Protein AF-A0A2S4PL69-F1 (afdb_monomer)

pLDDT: mean 72.81, std 16.82, range [30.56, 94.62]

Nearest PDB structures (foldseek):
  5hoh-assembly4_D  TM=6.228E-01  e=5.613E-04  Aspergillus oryzae
  4hoh-assembly1_A  TM=6.453E-01  e=9.173E-04  Aspergillus oryzae
  3hoh-assembly4_D  TM=6.207E-01  e=8.627E-04  Aspergillus oryzae
  1rhl-assembly1_A  TM=6.273E-01  e=1.247E-03  Aspergillus oryzae
  1i3f-assembly1_A  TM=5.986E-01  e=1.802E-03  Aspergillus oryzae

Solvent-accessible surface area (backbone atoms only — not comparable to full-atom values): 11045 Å² total; per-residue (Å²): 134,83,80,74,67,83,77,69,55,99,66,32,81,49,86,43,18,38,31,49,69,87,45,74,39,47,33,71,49,52,48,57,42,50,51,49,53,53,55,49,27,69,78,39,57,76,62,60,58,66,45,61,74,77,71,59,51,88,43,86,50,36,59,63,53,51,34,67,73,69,50,91,59,81,55,44,76,44,47,35,27,93,90,46,46,60,67,70,77,89,48,59,80,87,69,48,54,38,70,46,100,87,69,45,81,38,76,59,77,50,69,44,34,31,37,33,27,44,84,86,66,36,38,73,48,41,33,30,43,76,38,69,92,52,97,53,90,72,57,48,72,45,74,32,46,69,22,84,42,71,60,44,67,78,55,58,71,68,83,62,86,82,85,67,77,77,79,77,75,80,80,78,76,79,84,84,81,136

Radius of gyration: 20.52 Å; Cα contacts (8 Å, |Δi|>4): 249; chains: 1; bounding box: 79×40×49 Å

Foldseek 3Di:
DDPDDQPPPPAANADFAWAAQPATAGPVLLRVQLVVQVVLCVVPVVLLCCDCVNLPPLAPQVVVQVCVVQPPASKDKWQQDSVRHTQCS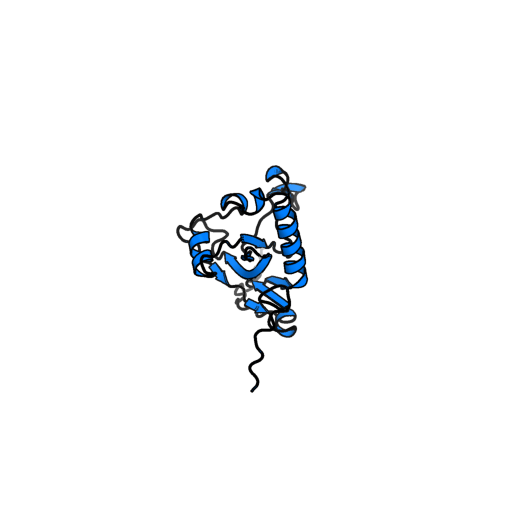NDDQVVQWDQDPVRDTHHDDSAFKIWIAHPVSHTYFIKGFPQRVHNDNHTDIDTTHHDHDVCCVVPPPNPDDPPDDPPDDPPPPDDDDD

Secondary structure (DSSP, 8-state):
---------TTBS-SSEEEETTEEEEHHHHHHHHHHHHHHHHH-GGGGG--TTTTT-S-TTHHHHHHHHH-SS--EEEEB-TTSPBP-TTS-GGG-EEE-TTS-EEEPP--SEEEEE-TT--EEEEEEETTTTS--SS--EEEPEEE-SHHHHHS----S-----PPPPP--------

Organism: NCBI:txid225359

Sequence (178 aa):
PVNAAPSHDAFGVTNYGFQCFSRVYPKFVLFAATKRYCDITKIQPSLRSLIFKDAEYRNKNYFRVAQKLFKPVRNSIIPILEDGTFYPFEFEPELRMVQNSAGEMIKKDLGPDRLVIDMKCNIIGAFSDLDYENKIAVGRVKNCTVLKSIEDYISPFVSGTPERSPPRSPQRSREQSP

Mean predicted aligned error: 12.28 Å

Structure (mmCIF, N/CA/C/O backbone):
data_AF-A0A2S4PL69-F1
#
_entry.id   AF-A0A2S4PL69-F1
#
loop_
_atom_site.group_PDB
_atom_site.id
_atom_site.type_symbol
_atom_site.label_atom_id
_atom_site.label_alt_id
_atom_site.label_comp_id
_atom_site.label_asym_id
_atom_site.label_entity_id
_atom_site.label_seq_id
_atom_site.pdbx_PDB_ins_code
_atom_site.Cartn_x
_atom_site.Cartn_y
_atom_site.Cartn_z
_atom_site.occupancy
_atom_site.B_iso_or_equiv
_atom_site.auth_seq_id
_atom_site.auth_comp_id
_atom_site.auth_asym_id
_atom_site.auth_atom_id
_atom_site.pdbx_PDB_model_num
ATOM 1 N N . PRO A 1 1 ? -0.828 -20.273 -30.344 1.00 41.47 1 PRO A N 1
ATOM 2 C CA . PRO A 1 1 ? -0.987 -19.348 -29.196 1.00 41.47 1 PRO A CA 1
ATOM 3 C C . PRO A 1 1 ? 0.385 -18.985 -28.617 1.00 41.47 1 PRO A C 1
ATOM 5 O O . PRO A 1 1 ? 1.032 -19.814 -27.986 1.00 41.47 1 PRO A O 1
ATOM 8 N N . VAL A 1 2 ? 0.869 -17.783 -28.926 1.00 34.44 2 VAL A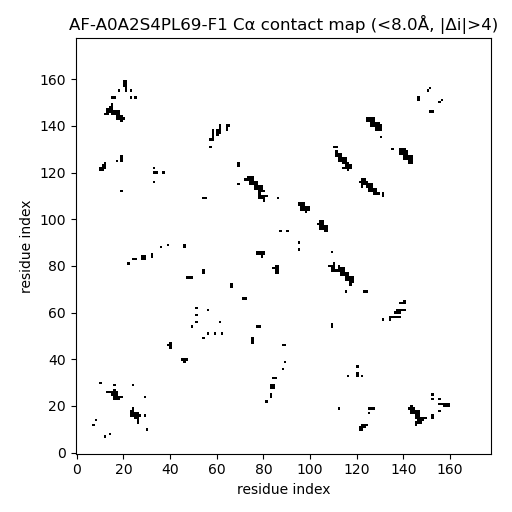 N 1
ATOM 9 C CA . VAL A 1 2 ? 2.133 -17.278 -28.384 1.00 34.44 2 VAL A CA 1
ATOM 10 C C . VAL A 1 2 ? 1.866 -16.884 -26.936 1.00 34.44 2 VAL A C 1
ATOM 12 O O . VAL A 1 2 ? 1.130 -15.935 -26.679 1.00 34.44 2 VAL A O 1
ATOM 15 N N . ASN A 1 3 ? 2.417 -17.651 -25.995 1.00 40.44 3 ASN A N 1
ATOM 16 C CA . ASN A 1 3 ? 2.473 -17.256 -24.594 1.00 40.44 3 ASN A CA 1
ATOM 17 C C . ASN A 1 3 ? 3.345 -16.004 -24.521 1.00 40.44 3 ASN A C 1
ATOM 19 O O . ASN A 1 3 ? 4.572 -16.102 -24.535 1.00 40.44 3 ASN A O 1
ATOM 23 N N . ALA A 1 4 ? 2.713 -14.831 -24.508 1.00 38.88 4 ALA A N 1
ATOM 24 C CA . ALA A 1 4 ? 3.401 -13.594 -24.198 1.00 38.88 4 ALA A CA 1
ATOM 25 C C . ALA A 1 4 ? 4.044 -13.778 -22.820 1.00 38.88 4 ALA A C 1
ATOM 27 O O . ALA A 1 4 ? 3.349 -13.974 -21.820 1.00 38.88 4 ALA A O 1
ATOM 28 N N . ALA A 1 5 ? 5.379 -13.796 -22.788 1.00 42.97 5 ALA A N 1
ATOM 29 C CA . ALA A 1 5 ? 6.126 -13.724 -21.545 1.00 42.97 5 ALA A CA 1
ATOM 30 C C . ALA A 1 5 ? 5.576 -12.544 -20.726 1.00 42.97 5 ALA A C 1
ATOM 32 O O . ALA A 1 5 ? 5.216 -11.529 -21.334 1.00 42.97 5 ALA A O 1
ATOM 33 N N . PRO A 1 6 ? 5.470 -12.655 -19.388 1.00 47.59 6 PRO A N 1
ATOM 34 C CA . PRO A 1 6 ? 4.974 -11.556 -18.577 1.00 47.59 6 PRO A CA 1
ATOM 35 C C . PRO A 1 6 ? 5.795 -10.317 -18.917 1.00 47.59 6 PRO A C 1
ATOM 37 O O . PRO A 1 6 ? 7.014 -10.314 -18.734 1.00 47.59 6 PRO A O 1
ATOM 40 N N . SER A 1 7 ? 5.140 -9.307 -19.498 1.00 41.75 7 SER A N 1
ATOM 41 C CA . SER A 1 7 ? 5.787 -8.049 -19.836 1.00 41.75 7 SER A CA 1
ATOM 42 C C . SER A 1 7 ? 6.171 -7.400 -18.516 1.00 41.75 7 SER A C 1
ATOM 44 O O . SER A 1 7 ? 5.366 -6.727 -17.876 1.00 41.75 7 SER A O 1
ATOM 46 N N . HIS A 1 8 ? 7.391 -7.659 -18.069 1.00 44.66 8 HIS A N 1
ATOM 47 C CA . HIS A 1 8 ? 8.035 -6.866 -17.046 1.00 44.66 8 HIS A CA 1
ATOM 48 C C . HIS A 1 8 ? 8.378 -5.528 -17.691 1.00 44.66 8 HIS A C 1
ATOM 50 O O . HIS A 1 8 ? 9.526 -5.266 -18.045 1.00 44.66 8 HIS A O 1
ATOM 56 N N . ASP A 1 9 ? 7.361 -4.691 -17.901 1.00 45.81 9 ASP A N 1
ATOM 57 C CA . ASP A 1 9 ? 7.637 -3.272 -17.974 1.00 45.81 9 ASP A CA 1
ATOM 58 C C . ASP A 1 9 ? 8.276 -2.857 -16.636 1.00 45.81 9 ASP A C 1
ATOM 60 O O . ASP A 1 9 ? 8.132 -3.529 -15.610 1.00 45.81 9 ASP A O 1
ATOM 64 N N . ALA A 1 10 ? 9.128 -1.839 -16.681 1.00 48.38 10 ALA A N 1
ATOM 65 C CA . ALA A 1 10 ? 10.256 -1.685 -15.763 1.00 48.38 10 ALA A CA 1
ATOM 66 C C . ALA A 1 10 ? 9.912 -1.433 -14.274 1.00 48.38 10 ALA A C 1
ATOM 68 O O . ALA A 1 10 ? 10.808 -1.078 -13.511 1.00 48.38 10 ALA A O 1
ATOM 69 N N . PHE A 1 11 ? 8.655 -1.589 -13.835 1.00 58.44 11 PHE A N 1
ATOM 70 C CA . PHE A 1 11 ? 8.184 -1.070 -12.550 1.00 58.44 11 PHE A CA 1
ATOM 71 C C . PHE A 1 11 ? 7.259 -1.979 -11.718 1.00 58.44 11 PHE A C 1
ATOM 73 O O . PHE A 1 11 ? 6.816 -1.551 -10.650 1.00 58.44 11 PHE A O 1
ATOM 80 N N . GLY A 1 12 ? 7.009 -3.236 -12.107 1.00 65.06 12 GLY A N 1
ATOM 81 C CA . GLY A 1 12 ? 6.407 -4.217 -11.189 1.00 65.06 12 GLY A CA 1
ATOM 82 C C . GLY A 1 12 ? 5.503 -5.263 -11.835 1.00 65.06 12 GLY A C 1
ATOM 83 O O . GLY A 1 12 ? 5.538 -5.501 -13.035 1.00 65.06 12 GLY A O 1
ATOM 84 N N . VAL A 1 13 ? 4.684 -5.917 -11.009 1.00 75.88 13 VAL A N 1
ATOM 85 C CA . VAL A 1 13 ? 3.789 -7.019 -11.421 1.00 75.88 13 VAL A CA 1
ATOM 86 C C . VAL A 1 13 ? 2.470 -6.566 -12.069 1.00 75.88 13 VAL A C 1
ATOM 88 O O . VAL A 1 13 ? 1.614 -7.403 -12.349 1.00 75.88 13 VAL A O 1
ATOM 91 N N . THR A 1 14 ? 2.265 -5.259 -12.270 1.00 76.38 14 THR A N 1
ATOM 92 C CA . THR A 1 14 ? 1.000 -4.699 -12.769 1.00 76.38 14 THR A CA 1
ATOM 93 C C . THR A 1 14 ? 1.199 -3.592 -13.807 1.00 76.38 14 THR A C 1
ATOM 95 O O . THR A 1 14 ? 2.075 -2.735 -13.665 1.00 76.38 14 THR A O 1
ATOM 98 N N . ASN A 1 15 ? 0.334 -3.585 -14.826 1.00 79.88 15 ASN A N 1
ATOM 99 C CA . ASN A 1 15 ? 0.279 -2.554 -15.868 1.00 79.88 15 ASN A CA 1
ATOM 100 C C . ASN A 1 15 ? -0.761 -1.462 -15.572 1.00 79.88 15 ASN A C 1
ATOM 102 O O . ASN A 1 15 ? -0.590 -0.335 -16.030 1.00 79.88 15 ASN A O 1
ATOM 106 N N . TYR A 1 16 ? -1.776 -1.754 -14.750 1.00 84.94 16 TYR A N 1
ATOM 107 C CA . TYR A 1 16 ? -2.890 -0.830 -14.486 1.00 84.94 16 TYR A CA 1
ATOM 108 C C . TYR A 1 16 ? -3.089 -0.505 -13.004 1.00 84.94 16 TYR A C 1
ATOM 110 O O . TYR A 1 16 ? -3.599 0.563 -12.674 1.00 84.94 16 TYR A O 1
ATOM 118 N N . GLY A 1 17 ? -2.612 -1.358 -12.097 1.00 90.50 17 GLY A N 1
ATOM 119 C CA . GLY A 1 17 ? -2.728 -1.152 -10.655 1.00 90.50 17 GLY A CA 1
ATOM 120 C C . GLY A 1 17 ? -3.172 -2.391 -9.884 1.00 90.50 17 GLY A C 1
ATOM 121 O O . GLY A 1 17 ? -3.054 -3.525 -10.362 1.00 90.50 17 GLY A O 1
ATOM 122 N N . PHE A 1 18 ? -3.696 -2.165 -8.683 1.00 92.12 18 PHE A N 1
ATOM 123 C CA . PHE A 1 18 ? -4.322 -3.199 -7.864 1.00 92.12 18 PHE A CA 1
ATOM 124 C C . PHE A 1 18 ? -5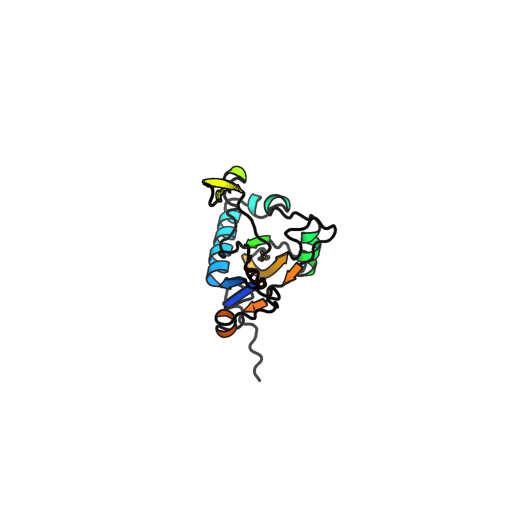.729 -2.793 -7.461 1.00 92.12 18 PHE A C 1
ATOM 126 O O . PHE A 1 18 ? -6.019 -1.614 -7.277 1.00 92.12 18 PHE A O 1
ATOM 133 N N . GLN A 1 19 ? -6.570 -3.793 -7.247 1.00 92.50 19 GLN A N 1
ATOM 134 C CA . GLN A 1 19 ? -7.860 -3.633 -6.609 1.00 92.50 19 GLN A CA 1
ATOM 135 C C . GLN A 1 19 ? -7.885 -4.381 -5.277 1.00 92.50 19 GLN A C 1
ATOM 137 O O . GLN A 1 19 ? -7.779 -5.609 -5.225 1.00 92.50 19 GLN A O 1
ATOM 142 N N . CYS A 1 20 ? -8.050 -3.629 -4.197 1.00 91.88 20 CYS A N 1
ATOM 143 C CA . CYS A 1 20 ? -8.199 -4.130 -2.840 1.00 91.88 20 CYS A CA 1
ATOM 144 C C . CYS A 1 20 ? -9.662 -3.934 -2.422 1.00 91.88 20 CYS A C 1
ATOM 146 O O . CYS A 1 20 ? -10.090 -2.824 -2.114 1.00 91.88 20 CYS A O 1
ATOM 148 N N . PHE A 1 21 ? -10.458 -5.007 -2.451 1.00 88.56 21 PHE A N 1
ATOM 149 C CA . PHE A 1 21 ? -11.918 -4.926 -2.292 1.00 88.56 21 PHE A CA 1
ATOM 150 C C . PHE A 1 21 ? -12.569 -3.956 -3.295 1.00 88.56 21 PHE A C 1
ATOM 152 O O . PHE A 1 21 ? -12.528 -4.210 -4.494 1.00 88.56 21 PHE A O 1
ATOM 159 N N . SER A 1 22 ? -13.183 -2.869 -2.822 1.00 87.62 22 SER A N 1
ATOM 160 C CA . SER A 1 22 ? -13.789 -1.819 -3.644 1.00 87.62 22 SER A CA 1
ATOM 161 C C . SER A 1 22 ? -12.813 -0.703 -4.027 1.00 87.62 22 SER A C 1
ATOM 163 O O . SER A 1 22 ? -13.168 0.149 -4.835 1.00 87.62 22 SER A O 1
ATOM 165 N N . ARG A 1 23 ? -11.598 -0.681 -3.463 1.00 90.38 23 ARG A N 1
ATOM 166 C CA . ARG A 1 23 ? -10.610 0.378 -3.698 1.00 90.38 23 ARG A CA 1
ATOM 167 C C . ARG A 1 23 ? -9.696 0.014 -4.856 1.00 90.38 23 ARG A C 1
ATOM 169 O O . ARG A 1 23 ? -9.163 -1.095 -4.916 1.00 90.38 23 ARG A O 1
ATOM 176 N N . VAL A 1 24 ? -9.511 0.967 -5.762 1.00 91.25 24 VAL A N 1
ATOM 177 C CA . VAL A 1 24 ? -8.647 0.845 -6.937 1.00 91.25 24 VAL A CA 1
ATOM 178 C C . VAL A 1 24 ? -7.442 1.753 -6.761 1.00 91.25 24 VAL A C 1
ATOM 180 O O . VAL A 1 24 ? -7.581 2.954 -6.552 1.00 91.25 24 VAL A O 1
ATOM 183 N N . TYR A 1 25 ? -6.257 1.169 -6.890 1.00 91.12 25 TYR A N 1
ATOM 184 C CA . TYR A 1 25 ? -4.983 1.860 -6.785 1.00 91.12 25 TYR A CA 1
ATOM 185 C C . TYR A 1 25 ? -4.285 1.869 -8.143 1.00 91.12 25 TYR A C 1
ATOM 187 O O . TYR A 1 25 ? -3.719 0.841 -8.531 1.00 91.12 25 TYR A O 1
ATOM 195 N N . PRO A 1 26 ? -4.304 2.997 -8.876 1.00 88.94 26 PRO A N 1
ATOM 196 C CA . PRO A 1 26 ? -3.711 3.075 -10.203 1.00 88.94 26 PRO A CA 1
ATOM 197 C C . PRO A 1 26 ? -2.194 2.874 -10.168 1.00 88.94 26 PRO A C 1
ATOM 199 O O . PRO A 1 26 ? -1.508 3.353 -9.260 1.00 88.94 26 PRO A O 1
ATOM 202 N N . LYS A 1 27 ? -1.637 2.253 -11.213 1.00 87.88 27 LYS A N 1
ATOM 203 C CA . LYS A 1 27 ? -0.186 2.024 -11.334 1.00 87.88 27 LYS A CA 1
ATOM 204 C C . LYS A 1 27 ? 0.644 3.292 -11.132 1.00 87.88 27 LYS A C 1
ATOM 206 O O . LYS A 1 27 ? 1.638 3.252 -10.413 1.00 87.88 27 LYS A O 1
ATOM 211 N N . PHE A 1 28 ? 0.262 4.404 -11.763 1.00 85.19 28 PHE A N 1
ATOM 212 C CA . PHE A 1 28 ? 1.048 5.641 -11.706 1.00 85.19 28 PHE A CA 1
ATOM 213 C C . PHE A 1 28 ? 1.138 6.204 -10.280 1.00 85.19 28 PHE A C 1
ATOM 215 O O . PHE A 1 28 ? 2.198 6.684 -9.882 1.00 85.19 28 PHE A O 1
ATOM 222 N N . VAL A 1 29 ? 0.060 6.075 -9.497 1.00 85.88 29 VAL A N 1
ATOM 223 C CA . VAL A 1 29 ? 0.021 6.481 -8.088 1.00 85.88 29 VAL A CA 1
ATOM 224 C C . VAL A 1 29 ? 0.973 5.609 -7.279 1.00 85.88 29 VAL A C 1
ATOM 226 O O . VAL A 1 29 ? 1.881 6.119 -6.626 1.00 85.88 29 VAL A O 1
ATOM 229 N N . LEU A 1 30 ? 0.830 4.288 -7.399 1.00 88.00 30 LEU A N 1
ATOM 230 C CA . LEU A 1 30 ? 1.673 3.325 -6.692 1.00 88.00 30 LEU A CA 1
ATOM 231 C C . LEU A 1 30 ? 3.155 3.491 -7.034 1.00 88.00 30 LEU A C 1
ATOM 233 O O . LEU A 1 30 ? 4.011 3.374 -6.156 1.00 88.00 30 LEU A O 1
ATOM 237 N N . PHE A 1 31 ? 3.464 3.791 -8.294 1.00 86.38 31 PHE A N 1
ATOM 238 C CA . PHE A 1 31 ? 4.827 4.007 -8.753 1.00 86.38 31 PHE A CA 1
ATOM 239 C C . PHE A 1 31 ? 5.437 5.289 -8.183 1.00 86.38 31 PHE A C 1
ATOM 241 O O . PHE A 1 31 ? 6.520 5.239 -7.597 1.00 86.38 31 PHE A O 1
ATOM 248 N N . ALA A 1 32 ? 4.742 6.425 -8.304 1.00 84.50 32 ALA A N 1
ATOM 249 C CA . ALA A 1 32 ? 5.205 7.697 -7.749 1.00 84.50 32 ALA A CA 1
ATOM 250 C C . ALA A 1 32 ? 5.469 7.574 -6.243 1.00 84.50 32 ALA A C 1
ATOM 252 O O . ALA A 1 32 ? 6.490 8.030 -5.721 1.00 84.50 32 ALA A O 1
ATOM 253 N N . ALA A 1 33 ? 4.569 6.877 -5.561 1.00 82.19 33 ALA A N 1
ATOM 254 C CA . ALA A 1 33 ? 4.625 6.677 -4.136 1.00 82.19 33 ALA A CA 1
ATOM 255 C C . ALA A 1 33 ? 5.778 5.706 -3.753 1.00 82.19 33 ALA A C 1
ATOM 257 O O . ALA A 1 33 ? 6.559 6.000 -2.845 1.00 82.19 33 ALA A O 1
ATOM 258 N N . THR A 1 34 ? 5.983 4.613 -4.500 1.00 86.56 34 THR A N 1
ATOM 259 C CA . THR A 1 34 ? 7.100 3.668 -4.278 1.00 86.56 34 THR A CA 1
ATOM 260 C C . THR A 1 34 ? 8.449 4.339 -4.508 1.00 86.56 34 THR A C 1
ATOM 262 O O . THR A 1 34 ? 9.372 4.181 -3.708 1.00 86.56 34 THR A O 1
ATOM 265 N N . LYS A 1 35 ? 8.561 5.148 -5.568 1.00 86.75 35 LYS A N 1
ATOM 266 C CA . LYS A 1 35 ? 9.766 5.925 -5.859 1.00 86.75 35 LYS A CA 1
ATOM 267 C C . LYS A 1 35 ? 10.105 6.867 -4.704 1.00 86.75 35 LYS A C 1
ATOM 269 O O . LYS A 1 35 ? 11.250 6.876 -4.262 1.00 86.75 35 LYS A O 1
ATOM 274 N N . ARG A 1 36 ? 9.118 7.604 -4.177 1.00 84.38 36 ARG A N 1
ATOM 275 C CA . ARG A 1 36 ? 9.300 8.495 -3.018 1.00 84.38 36 ARG A CA 1
ATOM 276 C C . ARG A 1 36 ? 9.836 7.736 -1.803 1.00 84.38 36 ARG A C 1
ATOM 278 O O . ARG A 1 36 ? 10.849 8.148 -1.248 1.00 84.38 36 ARG A O 1
ATOM 285 N N . TYR A 1 37 ? 9.216 6.611 -1.435 1.00 83.12 37 TYR A N 1
ATOM 286 C CA . TYR A 1 37 ? 9.692 5.768 -0.330 1.00 83.12 37 TYR A CA 1
ATOM 287 C C . TYR A 1 37 ? 11.146 5.319 -0.539 1.00 83.12 37 TYR A C 1
ATOM 289 O O . TYR A 1 37 ? 11.985 5.402 0.360 1.00 83.12 37 TYR A O 1
ATOM 297 N N . CYS A 1 38 ? 11.475 4.882 -1.750 1.00 85.38 38 CYS A N 1
ATOM 298 C CA . CYS A 1 38 ? 12.814 4.421 -2.083 1.00 85.38 38 CYS A CA 1
ATOM 299 C C . CYS A 1 38 ? 13.868 5.526 -2.100 1.00 85.38 38 CYS A C 1
ATOM 301 O O . CYS A 1 38 ? 15.012 5.282 -1.727 1.00 85.38 38 CYS A O 1
ATOM 303 N N . ASP A 1 39 ? 13.507 6.741 -2.497 1.00 87.88 39 ASP A N 1
ATOM 304 C CA . ASP A 1 39 ? 14.422 7.878 -2.449 1.00 87.88 39 ASP A CA 1
ATOM 305 C C . ASP A 1 39 ? 14.646 8.351 -1.006 1.00 87.88 39 ASP A C 1
ATOM 307 O O . ASP A 1 39 ? 15.790 8.574 -0.612 1.00 87.88 39 ASP A O 1
ATOM 311 N N . ILE A 1 40 ? 13.598 8.378 -0.176 1.00 83.44 40 ILE A N 1
ATOM 312 C CA . ILE A 1 40 ? 13.712 8.678 1.261 1.00 83.44 40 ILE A CA 1
ATOM 313 C C . ILE A 1 40 ? 14.608 7.652 1.963 1.00 83.44 40 ILE A C 1
ATOM 315 O O . ILE A 1 40 ? 15.519 8.027 2.693 1.00 83.44 40 ILE A O 1
ATOM 319 N N . THR A 1 41 ? 14.405 6.357 1.719 1.00 80.88 41 THR A N 1
ATOM 320 C CA . THR A 1 41 ? 15.171 5.291 2.392 1.00 80.88 41 THR A CA 1
ATOM 321 C C . THR A 1 41 ? 16.624 5.179 1.930 1.00 80.88 41 THR A C 1
ATOM 323 O O . THR A 1 41 ? 17.441 4.602 2.646 1.00 80.88 41 THR A O 1
ATOM 326 N N . LYS A 1 42 ? 16.986 5.752 0.774 1.00 84.88 42 LYS A N 1
ATOM 327 C CA . LYS A 1 42 ? 18.397 5.947 0.393 1.00 84.88 42 LYS A CA 1
ATOM 328 C C . LYS A 1 42 ? 19.071 7.016 1.251 1.00 84.88 42 LYS A C 1
ATOM 330 O O . LYS A 1 42 ? 20.234 6.854 1.599 1.00 84.88 42 LYS A O 1
ATOM 335 N N . ILE A 1 43 ? 18.348 8.089 1.575 1.00 84.88 43 ILE A N 1
ATOM 336 C CA . ILE A 1 43 ? 18.854 9.214 2.377 1.00 84.88 43 ILE A CA 1
ATOM 337 C C . ILE A 1 43 ? 18.838 8.857 3.868 1.00 84.88 43 ILE A C 1
ATOM 339 O O . ILE A 1 43 ? 19.767 9.186 4.599 1.00 84.88 43 ILE A O 1
ATOM 343 N N . GLN A 1 44 ? 17.805 8.140 4.311 1.00 81.19 44 GLN A N 1
ATOM 344 C CA . GLN A 1 44 ? 17.597 7.717 5.694 1.00 81.19 44 GLN A CA 1
ATOM 345 C C . GLN A 1 44 ? 17.397 6.192 5.765 1.00 81.19 44 GLN A C 1
ATOM 347 O O . GLN A 1 44 ? 16.265 5.705 5.840 1.00 81.19 44 GLN A O 1
ATOM 352 N N . PRO A 1 45 ? 18.486 5.398 5.757 1.00 76.94 45 PRO A N 1
ATOM 353 C CA . PRO A 1 45 ? 18.404 3.935 5.757 1.00 76.94 45 PRO A CA 1
ATOM 354 C C . PRO A 1 45 ? 17.688 3.331 6.972 1.00 76.94 45 PRO A C 1
ATOM 356 O O . PRO A 1 45 ? 17.178 2.214 6.879 1.00 76.94 45 PRO A O 1
ATOM 359 N N . SER A 1 46 ? 17.608 4.060 8.090 1.00 72.75 46 SER A N 1
ATOM 360 C CA . SER A 1 46 ? 16.823 3.677 9.273 1.00 72.75 46 SER A CA 1
ATOM 361 C C . SER A 1 46 ? 15.344 3.440 8.939 1.00 72.75 46 SER A C 1
ATOM 363 O O . SER A 1 46 ? 14.742 2.513 9.475 1.00 72.75 46 SER A O 1
ATOM 365 N N . LEU A 1 47 ? 14.787 4.179 7.973 1.00 69.25 47 LEU A N 1
ATOM 366 C CA . LEU A 1 47 ? 13.403 4.036 7.506 1.00 69.25 47 LEU A CA 1
ATOM 367 C C . LEU A 1 47 ? 13.187 2.822 6.585 1.00 69.25 47 LEU A C 1
ATOM 369 O O . LEU A 1 47 ? 12.053 2.414 6.330 1.00 69.25 47 LEU A O 1
ATOM 373 N N . ARG A 1 48 ? 14.257 2.196 6.077 1.00 64.44 48 ARG A N 1
ATOM 374 C CA . ARG A 1 48 ? 14.152 0.985 5.238 1.00 64.44 48 ARG A CA 1
ATOM 375 C C . ARG A 1 48 ? 13.623 -0.211 6.026 1.00 64.44 48 ARG A C 1
ATOM 377 O O . ARG A 1 48 ? 13.049 -1.135 5.458 1.00 64.44 48 ARG A O 1
ATOM 384 N N . SER A 1 49 ? 13.814 -0.160 7.338 1.00 55.25 49 SER A N 1
ATOM 385 C CA . SER A 1 49 ? 13.435 -1.193 8.289 1.00 55.25 49 SER A CA 1
ATOM 386 C C . SER A 1 49 ? 12.239 -0.746 9.117 1.00 55.25 49 SER A C 1
ATOM 388 O O . SER A 1 49 ? 12.266 -1.011 10.312 1.00 55.25 49 SER A O 1
ATOM 390 N N . LEU A 1 50 ? 11.251 -0.044 8.526 1.00 54.12 50 LEU A N 1
ATOM 391 C CA . LEU A 1 50 ? 10.026 0.355 9.236 1.00 54.12 50 LEU A CA 1
ATOM 392 C C . LEU A 1 50 ? 9.559 -0.817 10.089 1.00 54.12 50 LEU A C 1
ATOM 394 O O . LEU A 1 50 ? 9.137 -1.865 9.585 1.00 54.12 50 LEU A O 1
ATOM 398 N N . ILE A 1 51 ? 9.758 -0.662 11.393 1.00 52.19 51 ILE A N 1
ATOM 399 C CA . ILE A 1 51 ? 9.537 -1.727 12.348 1.00 52.19 51 ILE A CA 1
ATOM 400 C C . ILE A 1 51 ? 8.022 -1.897 12.376 1.00 52.19 51 ILE A C 1
ATOM 402 O O . ILE A 1 51 ? 7.279 -0.944 12.170 1.00 52.19 51 ILE A O 1
ATOM 406 N N . PHE A 1 52 ? 7.513 -3.099 12.630 1.00 52.12 52 PHE A N 1
ATOM 407 C CA . PHE A 1 52 ? 6.064 -3.363 12.690 1.00 52.12 52 PHE A CA 1
ATOM 408 C C . PHE A 1 52 ? 5.263 -2.367 13.541 1.00 52.12 52 PHE A C 1
ATOM 410 O O . PHE A 1 52 ? 4.067 -2.193 13.318 1.00 52.12 52 PHE A O 1
ATOM 417 N N . LYS A 1 53 ? 5.936 -1.723 14.502 1.00 50.53 53 LYS A N 1
ATOM 418 C CA . LYS A 1 53 ? 5.406 -0.624 15.307 1.00 50.53 53 LYS A CA 1
ATOM 419 C C . LYS A 1 53 ? 5.128 0.650 14.498 1.00 50.53 53 LYS A C 1
ATOM 421 O O . LYS A 1 53 ? 4.105 1.273 14.744 1.00 50.53 53 LYS A O 1
ATOM 426 N N . ASP A 1 54 ? 5.974 0.992 13.533 1.00 53.88 54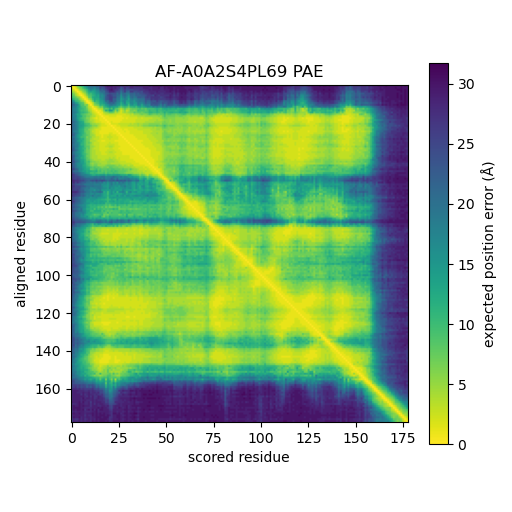 ASP A N 1
ATOM 427 C CA . ASP A 1 54 ? 5.920 2.243 12.762 1.00 53.88 54 ASP A CA 1
ATOM 428 C C . ASP A 1 54 ? 4.923 2.176 11.601 1.00 53.88 54 ASP A C 1
ATOM 430 O O . ASP A 1 54 ? 4.358 3.189 11.203 1.00 53.88 54 ASP A O 1
ATOM 434 N N . ALA A 1 55 ? 4.675 0.969 11.085 1.00 56.16 55 ALA A N 1
ATOM 435 C CA . ALA A 1 55 ? 3.555 0.675 10.187 1.00 56.16 55 ALA A CA 1
ATOM 436 C C . ALA A 1 55 ? 2.257 0.336 10.953 1.00 56.16 55 ALA A C 1
ATOM 438 O O . ALA A 1 55 ? 1.287 -0.127 10.352 1.00 56.16 55 ALA A O 1
ATOM 439 N N . GLU A 1 56 ? 2.280 0.518 12.280 1.00 60.19 56 GLU A N 1
ATOM 440 C CA . GLU A 1 56 ? 1.166 0.375 13.225 1.00 60.19 56 GLU A CA 1
ATOM 441 C C . GLU A 1 56 ? 0.339 -0.890 13.034 1.00 60.19 56 GLU A C 1
ATOM 443 O O . GLU A 1 56 ? -0.883 -0.903 13.205 1.00 60.19 56 GLU A O 1
ATOM 448 N N . TYR A 1 57 ? 1.012 -1.993 12.711 1.00 59.09 57 TYR A N 1
ATOM 449 C CA . TYR A 1 57 ? 0.347 -3.279 12.671 1.00 59.09 57 TYR A CA 1
ATOM 450 C C . TYR A 1 57 ? -0.146 -3.607 14.074 1.00 59.09 57 TYR A C 1
ATOM 452 O O . TYR A 1 57 ? 0.630 -3.941 14.973 1.00 59.09 57 TYR A O 1
ATOM 460 N N . ARG A 1 58 ? -1.468 -3.540 14.251 1.00 59.28 58 ARG A N 1
ATOM 461 C CA . ARG A 1 58 ? -2.140 -3.876 15.512 1.00 59.28 58 ARG A CA 1
ATOM 462 C C . ARG A 1 58 ? -1.864 -5.326 15.924 1.00 59.28 58 ARG A C 1
ATOM 464 O O . ARG A 1 58 ? -1.913 -5.640 17.112 1.00 59.28 58 ARG A O 1
ATOM 471 N N . ASN A 1 59 ? -1.510 -6.191 14.965 1.00 60.00 59 ASN A N 1
ATOM 472 C CA . ASN A 1 59 ? -1.156 -7.587 15.189 1.00 60.00 59 ASN A CA 1
ATOM 473 C C . ASN A 1 59 ? 0.294 -7.915 14.774 1.00 60.00 59 ASN A C 1
ATOM 475 O O . ASN A 1 59 ? 0.647 -7.892 13.595 1.00 60.00 59 ASN A O 1
ATOM 479 N N . LYS A 1 60 ? 1.116 -8.343 15.742 1.00 62.03 60 LYS A N 1
ATOM 480 C CA . LYS A 1 60 ? 2.516 -8.765 15.528 1.00 62.03 60 LYS A CA 1
ATOM 481 C C . LYS A 1 60 ? 2.664 -9.993 14.613 1.00 62.03 60 LYS A C 1
ATOM 483 O O . LYS A 1 60 ? 3.719 -10.185 14.016 1.00 62.03 60 LYS A O 1
ATOM 488 N N . ASN A 1 61 ? 1.626 -10.823 14.489 1.00 65.50 61 ASN A N 1
ATOM 489 C CA . ASN A 1 61 ? 1.634 -12.032 13.661 1.00 65.50 61 ASN A CA 1
ATOM 490 C C . ASN A 1 61 ? 1.327 -11.763 12.182 1.00 65.50 61 ASN A C 1
ATOM 492 O O . ASN A 1 61 ? 1.564 -12.645 11.357 1.00 65.50 61 ASN A O 1
ATOM 496 N N . TYR A 1 62 ? 0.864 -10.559 11.834 1.00 66.62 62 TYR A N 1
ATOM 497 C CA . TYR A 1 62 ? 0.545 -10.165 10.460 1.00 66.62 62 TYR A CA 1
ATOM 498 C C . TYR A 1 62 ? 1.707 -10.410 9.500 1.00 66.62 62 TYR A C 1
ATOM 500 O O . TYR A 1 62 ? 1.541 -11.000 8.436 1.00 66.62 62 TYR A O 1
ATOM 508 N N . PHE A 1 63 ? 2.915 -10.045 9.928 1.00 66.12 63 PHE A N 1
ATOM 509 C CA . PHE A 1 63 ? 4.114 -10.220 9.125 1.00 66.12 63 PHE A CA 1
ATOM 510 C C . PHE A 1 63 ? 4.364 -11.671 8.745 1.00 66.12 63 PHE A C 1
ATOM 512 O O . PHE A 1 63 ? 4.718 -11.946 7.607 1.00 66.12 63 PHE A O 1
ATOM 519 N N . ARG A 1 64 ? 4.131 -12.618 9.660 1.00 69.44 64 ARG A N 1
ATOM 520 C CA . ARG A 1 64 ? 4.310 -14.042 9.356 1.00 69.44 64 ARG A CA 1
ATOM 521 C C . ARG A 1 64 ? 3.329 -14.507 8.285 1.00 69.44 64 ARG A C 1
ATOM 523 O O . ARG A 1 64 ? 3.692 -15.339 7.462 1.00 69.44 64 ARG A O 1
ATOM 530 N N . VAL A 1 65 ? 2.104 -13.983 8.286 1.00 71.50 65 VAL A N 1
ATOM 531 C CA . VAL A 1 65 ? 1.098 -14.328 7.274 1.00 71.50 65 VAL A CA 1
ATOM 532 C C . VAL A 1 65 ? 1.421 -13.648 5.940 1.00 71.50 65 VAL A C 1
ATOM 534 O O . VAL A 1 65 ? 1.443 -14.317 4.911 1.00 71.50 65 VAL A O 1
ATOM 537 N N . ALA A 1 66 ? 1.799 -12.368 5.953 1.00 68.06 66 ALA A N 1
ATOM 538 C CA . ALA A 1 66 ? 2.250 -11.642 4.765 1.00 68.06 66 ALA A CA 1
ATOM 539 C C . ALA A 1 66 ? 3.517 -12.261 4.138 1.00 68.06 66 ALA A C 1
ATOM 541 O O . ALA A 1 66 ? 3.593 -12.442 2.927 1.00 68.06 66 ALA A O 1
ATOM 542 N N . GLN A 1 67 ? 4.496 -12.673 4.947 1.00 68.88 67 GLN A N 1
ATOM 543 C CA . GLN A 1 67 ? 5.704 -13.359 4.473 1.00 68.88 67 GLN A CA 1
ATOM 544 C C . GLN A 1 67 ? 5.402 -14.713 3.829 1.00 68.88 67 GLN A C 1
ATOM 546 O O . GLN A 1 67 ? 6.078 -15.095 2.874 1.00 68.88 67 GLN A O 1
ATOM 551 N N . LYS A 1 68 ? 4.393 -15.442 4.328 1.00 73.94 68 LYS A N 1
ATOM 552 C CA . LYS A 1 68 ? 3.927 -16.678 3.682 1.00 73.94 68 LYS A CA 1
ATOM 553 C C . LYS A 1 68 ? 3.344 -16.399 2.296 1.00 73.94 68 LYS A C 1
ATOM 555 O O . LYS A 1 68 ? 3.557 -17.209 1.400 1.00 73.94 68 LYS A O 1
ATOM 560 N N . LEU A 1 69 ? 2.661 -15.266 2.111 1.00 72.94 69 LEU A N 1
ATOM 561 C CA . LEU A 1 69 ? 2.103 -14.867 0.815 1.00 72.94 69 LEU A CA 1
ATOM 562 C C . LEU A 1 69 ? 3.181 -14.439 -0.190 1.00 72.94 69 LEU A C 1
ATOM 564 O O . LEU A 1 69 ? 3.106 -14.819 -1.354 1.00 72.94 69 LEU A O 1
ATOM 568 N N . PHE A 1 70 ? 4.194 -13.685 0.249 1.00 68.38 70 PHE A N 1
ATOM 569 C CA . PHE A 1 70 ? 5.145 -13.019 -0.657 1.00 68.38 70 PHE A CA 1
ATOM 570 C C . PHE A 1 70 ? 6.559 -13.626 -0.692 1.00 68.38 70 PHE A C 1
ATOM 572 O O . PHE A 1 70 ? 7.473 -13.013 -1.243 1.00 68.38 70 PHE A O 1
ATOM 579 N N . LYS A 1 71 ? 6.726 -14.855 -0.173 1.00 65.88 71 LYS A N 1
ATOM 580 C CA . LYS A 1 71 ? 8.010 -15.537 0.102 1.00 65.88 71 LYS A CA 1
ATOM 581 C C . LYS A 1 71 ? 8.918 -14.725 1.053 1.00 65.88 71 LYS A C 1
ATOM 583 O O . LYS A 1 71 ? 8.898 -13.496 1.061 1.00 65.88 71 LYS A O 1
ATOM 588 N N . PRO A 1 72 ? 9.750 -15.385 1.879 1.00 55.69 72 PRO A N 1
ATOM 589 C CA . PRO A 1 72 ? 10.648 -14.703 2.806 1.00 55.69 72 PRO A CA 1
ATOM 590 C C . PRO A 1 72 ? 11.840 -14.101 2.051 1.00 55.69 72 PRO A C 1
ATOM 592 O O . PRO A 1 72 ? 12.943 -14.639 2.043 1.00 55.69 72 PRO A O 1
ATOM 595 N N . VAL A 1 73 ? 11.612 -12.970 1.399 1.00 55.09 73 VAL A N 1
ATOM 596 C CA . VAL A 1 73 ? 12.664 -12.065 0.938 1.00 55.09 73 VAL A CA 1
ATOM 597 C C . VAL A 1 73 ? 12.534 -10.792 1.776 1.00 55.09 73 VAL A C 1
ATOM 599 O O . VAL A 1 73 ? 11.468 -10.527 2.333 1.00 55.09 73 VAL A O 1
ATOM 602 N N . ARG A 1 74 ? 13.631 -10.051 1.967 1.00 68.25 74 ARG A N 1
ATOM 603 C CA . ARG A 1 74 ? 13.677 -8.775 2.705 1.00 68.25 74 ARG A CA 1
ATOM 604 C C . ARG A 1 74 ? 12.810 -7.714 2.003 1.00 68.25 74 ARG A C 1
ATOM 606 O O . ARG A 1 74 ? 13.330 -6.820 1.344 1.00 68.25 74 ARG A O 1
ATOM 613 N N . ASN A 1 75 ? 11.499 -7.868 2.106 1.00 74.06 75 ASN A N 1
ATOM 614 C CA . ASN A 1 75 ? 10.503 -7.031 1.464 1.00 74.06 75 ASN A CA 1
ATOM 615 C C . ASN A 1 75 ? 10.067 -5.940 2.438 1.00 74.06 75 ASN A C 1
ATOM 617 O O . ASN A 1 75 ? 9.896 -6.204 3.632 1.00 74.06 75 ASN A O 1
ATOM 621 N N . SER A 1 76 ? 9.851 -4.738 1.915 1.00 80.25 76 SER A N 1
ATOM 622 C CA . SER A 1 76 ? 9.219 -3.657 2.665 1.00 80.25 76 SER A CA 1
ATOM 623 C C . SER A 1 76 ? 7.711 -3.719 2.447 1.00 80.25 76 SER A C 1
ATOM 625 O O . SER A 1 76 ? 7.245 -3.974 1.334 1.00 80.25 76 SER A O 1
ATOM 627 N N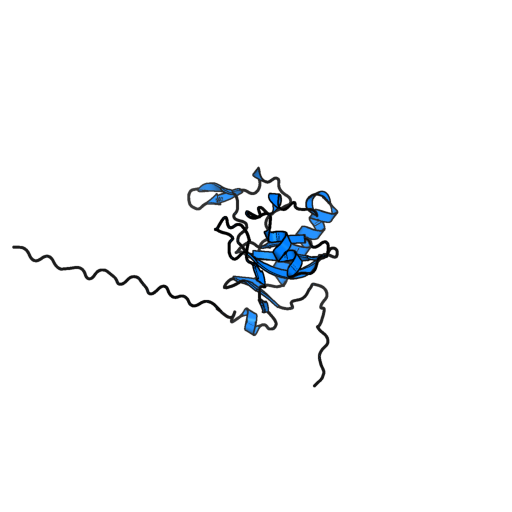 . ILE A 1 77 ? 6.951 -3.498 3.520 1.00 81.75 77 ILE A N 1
ATOM 628 C CA . ILE A 1 77 ? 5.490 -3.454 3.477 1.00 81.75 77 ILE A CA 1
ATOM 629 C C . ILE A 1 77 ? 5.043 -2.037 3.816 1.00 81.75 77 ILE A C 1
ATOM 631 O O . ILE A 1 77 ? 5.354 -1.539 4.897 1.00 81.75 77 ILE A O 1
ATOM 635 N N . ILE A 1 78 ? 4.308 -1.409 2.902 1.00 83.12 78 ILE A N 1
ATOM 636 C CA . ILE A 1 78 ? 4.013 0.021 2.945 1.00 83.12 78 ILE A CA 1
ATOM 637 C C . ILE A 1 78 ? 2.487 0.251 2.964 1.00 83.12 78 ILE A C 1
ATOM 639 O O . ILE A 1 78 ? 1.812 -0.152 2.018 1.00 83.12 78 ILE A O 1
ATOM 643 N N . PRO A 1 79 ? 1.925 0.867 4.021 1.00 86.69 79 PRO A N 1
ATOM 644 C CA . PRO A 1 79 ? 0.536 1.343 4.080 1.00 86.69 79 PRO A CA 1
ATOM 645 C C . PRO A 1 79 ? 0.072 2.208 2.905 1.00 86.69 79 PRO A C 1
ATOM 647 O O . PRO A 1 79 ? 0.505 3.348 2.802 1.00 86.69 79 PRO A O 1
ATOM 650 N N . ILE A 1 80 ? -0.849 1.709 2.075 1.00 87.19 80 ILE A N 1
ATOM 651 C CA . ILE A 1 80 ? -1.506 2.498 1.023 1.00 87.19 80 ILE A CA 1
ATOM 652 C C . ILE A 1 80 ? -2.779 3.098 1.617 1.00 87.19 80 ILE A C 1
ATOM 654 O O . ILE A 1 80 ? -3.653 2.366 2.081 1.00 87.19 80 ILE A O 1
ATOM 658 N N . LEU A 1 81 ? -2.881 4.421 1.608 1.00 86.62 81 LEU A N 1
ATOM 659 C CA . LEU A 1 81 ? -4.051 5.124 2.119 1.00 86.62 81 LEU A CA 1
ATOM 660 C C . LEU A 1 81 ? -5.224 5.003 1.143 1.00 86.62 81 LEU A C 1
ATOM 662 O O . LEU A 1 81 ? -5.048 4.650 -0.021 1.00 86.62 81 LEU A O 1
ATOM 666 N N . GLU A 1 82 ? -6.439 5.283 1.607 1.00 84.00 82 GLU A N 1
ATOM 667 C CA . GLU A 1 82 ? -7.650 5.170 0.783 1.00 84.00 82 GLU A CA 1
ATOM 668 C C . GLU A 1 82 ? -7.614 6.069 -0.464 1.00 84.00 82 GLU A C 1
ATOM 670 O O . GLU A 1 82 ? -8.054 5.656 -1.533 1.00 84.00 82 GLU A O 1
ATOM 675 N N . ASP A 1 83 ? -7.001 7.247 -0.352 1.00 80.81 83 ASP A N 1
ATOM 676 C CA . ASP A 1 83 ? -6.773 8.183 -1.461 1.00 80.81 83 ASP A CA 1
ATOM 677 C C . ASP A 1 83 ? -5.632 7.753 -2.413 1.00 80.81 83 ASP A C 1
ATOM 679 O O . ASP A 1 83 ? -5.301 8.460 -3.365 1.00 80.81 83 ASP A O 1
ATOM 683 N N . GLY A 1 84 ? -5.008 6.599 -2.160 1.00 76.25 84 GLY A N 1
ATOM 684 C CA . GLY A 1 84 ? -3.874 6.069 -2.912 1.00 76.25 84 GLY A CA 1
ATOM 685 C C . GLY A 1 84 ? -2.526 6.688 -2.546 1.00 76.25 84 GLY A C 1
ATOM 686 O O . GLY A 1 84 ? -1.498 6.254 -3.066 1.00 76.25 84 GLY A O 1
ATOM 687 N N . THR A 1 85 ? -2.482 7.670 -1.644 1.00 79.94 85 THR A N 1
ATOM 688 C CA . THR A 1 85 ? -1.220 8.241 -1.168 1.00 79.94 85 THR A CA 1
ATOM 689 C C . THR A 1 85 ? -0.520 7.291 -0.196 1.00 79.94 85 THR A C 1
ATOM 691 O O . THR A 1 85 ? -1.143 6.433 0.432 1.00 79.94 85 THR A O 1
ATOM 694 N N . PHE A 1 86 ? 0.805 7.410 -0.068 1.00 74.50 86 PHE A N 1
ATOM 695 C CA . PHE A 1 86 ? 1.514 6.707 1.000 1.00 74.50 86 PHE A CA 1
ATOM 696 C C . PHE A 1 86 ? 1.421 7.477 2.306 1.00 74.50 86 PHE A C 1
ATOM 698 O O . PHE A 1 86 ? 1.411 8.710 2.332 1.00 74.50 86 PHE A O 1
ATOM 705 N N . TYR A 1 87 ? 1.412 6.726 3.401 1.00 76.38 87 TYR A N 1
ATOM 706 C CA . TYR A 1 87 ? 1.642 7.306 4.711 1.00 76.38 87 TYR A CA 1
ATOM 707 C C . TYR A 1 87 ? 3.009 8.018 4.738 1.00 76.38 87 TYR A C 1
ATOM 709 O O . TYR A 1 87 ? 3.979 7.485 4.194 1.00 76.38 87 TYR A O 1
ATOM 717 N N . PRO A 1 88 ? 3.111 9.227 5.311 1.00 76.81 88 PRO A N 1
ATOM 718 C CA . PRO A 1 88 ? 4.314 10.037 5.178 1.00 76.81 88 PRO A CA 1
ATOM 719 C C . PRO A 1 88 ? 5.368 9.631 6.221 1.00 76.81 88 PRO A C 1
ATOM 721 O O . PRO A 1 88 ? 5.502 10.236 7.286 1.00 76.81 88 PRO A O 1
ATOM 724 N N . PHE A 1 89 ? 6.102 8.556 5.921 1.00 74.00 89 PHE A N 1
ATOM 725 C CA . PHE A 1 89 ? 7.123 7.966 6.800 1.00 74.00 89 PHE A CA 1
ATOM 726 C C . PHE A 1 89 ? 8.320 8.883 7.072 1.00 74.00 89 PHE A C 1
ATOM 728 O O . PHE A 1 89 ? 9.058 8.642 8.021 1.00 74.00 89 PHE A O 1
ATOM 735 N N . GLU A 1 90 ? 8.519 9.910 6.251 1.00 74.44 90 GLU A N 1
ATOM 736 C CA . GLU A 1 90 ? 9.586 10.902 6.386 1.00 74.44 90 GLU A CA 1
ATOM 737 C C . GLU A 1 90 ? 9.432 11.837 7.589 1.00 74.44 90 GLU A C 1
ATOM 739 O O . GLU A 1 90 ? 10.406 12.475 7.979 1.00 74.44 90 GLU A O 1
ATOM 744 N N . PHE A 1 91 ? 8.231 11.947 8.160 1.00 76.44 91 PHE A N 1
ATOM 745 C CA . PHE A 1 91 ? 7.986 12.803 9.319 1.00 76.44 91 PHE A CA 1
ATOM 746 C C . PHE A 1 91 ? 8.017 11.995 10.611 1.00 76.44 91 PHE A C 1
ATOM 748 O O . PHE A 1 91 ? 7.706 10.806 10.596 1.00 76.44 91 PHE A O 1
ATOM 755 N N . GLU A 1 92 ? 8.329 12.637 11.734 1.00 74.19 92 GLU A N 1
ATOM 756 C CA . GLU A 1 92 ? 8.157 12.035 13.062 1.00 74.19 92 GLU A CA 1
ATOM 757 C C . GLU A 1 92 ? 6.683 11.667 13.311 1.00 74.19 92 GLU A C 1
ATOM 759 O O . GLU A 1 92 ? 5.802 12.365 12.797 1.00 74.19 92 GLU A O 1
ATOM 764 N N . PRO A 1 93 ? 6.372 10.594 14.068 1.00 73.25 93 PRO A N 1
ATOM 765 C CA . PRO A 1 93 ? 4.997 10.143 14.303 1.00 73.25 93 PRO A CA 1
ATOM 766 C C . PRO A 1 93 ? 4.034 11.247 14.763 1.00 73.25 93 PRO A C 1
ATOM 768 O O . PRO A 1 93 ? 2.886 11.279 14.324 1.00 73.25 93 PRO A O 1
ATOM 771 N N . GLU A 1 94 ? 4.502 12.178 15.593 1.00 72.56 94 GLU A N 1
ATOM 772 C CA . GLU A 1 94 ? 3.738 13.306 16.138 1.00 72.56 94 GLU A CA 1
ATOM 773 C C . GLU A 1 94 ? 3.382 14.354 15.076 1.00 72.56 94 GLU A C 1
ATOM 775 O O . GLU A 1 94 ? 2.435 15.118 15.246 1.00 72.56 94 GLU A O 1
ATOM 780 N N . LEU A 1 95 ? 4.119 14.384 13.963 1.00 79.06 95 LEU A N 1
ATOM 781 C CA . LEU A 1 95 ? 3.881 15.275 12.827 1.00 79.06 95 LEU A CA 1
ATOM 782 C C . LEU A 1 95 ? 2.972 14.634 11.764 1.00 79.06 95 LEU A C 1
ATOM 784 O O . LEU A 1 95 ? 2.547 15.310 10.829 1.00 79.06 95 LEU A O 1
ATOM 788 N N . ARG A 1 96 ? 2.620 13.348 11.904 1.00 79.81 96 ARG A N 1
ATOM 789 C CA . ARG A 1 96 ? 1.740 12.603 10.977 1.00 79.81 96 ARG A CA 1
ATOM 790 C C . ARG A 1 96 ? 0.257 12.749 11.342 1.00 79.81 96 ARG A C 1
ATOM 792 O O . ARG A 1 96 ? -0.515 11.787 11.303 1.00 79.81 96 ARG A O 1
ATOM 799 N N . MET A 1 97 ? -0.134 13.961 11.718 1.00 82.50 97 MET A N 1
ATOM 800 C CA . MET A 1 97 ? -1.482 14.291 12.175 1.00 82.50 97 MET A CA 1
ATOM 801 C C . MET A 1 97 ? -2.282 14.944 11.044 1.00 82.50 97 MET A C 1
ATOM 803 O O . MET A 1 97 ? -1.737 15.670 10.214 1.00 82.50 97 MET A O 1
ATOM 807 N N . VAL A 1 98 ? -3.585 14.688 11.009 1.00 85.62 98 VAL A N 1
ATOM 808 C CA . VAL A 1 98 ? -4.536 15.272 10.058 1.00 85.62 98 VAL A CA 1
ATOM 809 C C . VAL A 1 98 ? -5.684 15.912 10.820 1.00 85.62 98 VAL A C 1
ATOM 811 O O . VAL A 1 98 ? -6.084 15.421 11.874 1.00 85.62 98 VAL A O 1
ATOM 814 N N . GLN A 1 99 ? -6.216 17.010 10.294 1.00 88.94 99 GLN A N 1
ATOM 815 C CA . GLN A 1 99 ? -7.374 17.662 10.888 1.00 88.94 99 GLN A CA 1
ATOM 816 C C . GLN A 1 99 ? -8.654 16.917 10.480 1.00 88.94 99 GLN A C 1
ATOM 818 O O . GLN A 1 99 ? -8.884 16.696 9.290 1.00 88.94 99 GLN A O 1
ATOM 823 N N . ASN A 1 100 ? -9.471 16.501 11.449 1.00 88.06 100 ASN A N 1
ATOM 824 C CA . ASN A 1 100 ? -10.772 15.888 11.178 1.00 88.06 100 ASN A CA 1
ATOM 825 C C . ASN A 1 100 ? -11.838 16.953 10.846 1.00 88.06 100 ASN A C 1
ATOM 827 O O . ASN A 1 100 ? -11.597 18.157 10.935 1.00 88.06 100 ASN A O 1
ATOM 831 N N . SER A 1 101 ? -13.049 16.519 10.488 1.00 91.75 101 SER A N 1
ATOM 832 C CA . SER A 1 101 ? -14.168 17.423 10.175 1.00 91.75 101 SER A CA 1
ATOM 833 C C . SER A 1 101 ? -14.632 18.286 11.355 1.00 91.75 101 SER A C 1
ATOM 835 O O . SER A 1 101 ? -15.325 19.275 11.141 1.00 91.75 101 SER A O 1
ATOM 837 N N . ALA A 1 102 ? -14.270 17.920 12.589 1.00 94.62 102 ALA A N 1
ATOM 838 C CA . ALA A 1 102 ? -14.522 18.706 13.795 1.00 94.62 102 ALA A CA 1
ATOM 839 C C . ALA A 1 102 ? -13.404 19.729 14.088 1.00 94.62 102 ALA A C 1
ATOM 841 O O . ALA A 1 102 ? -13.494 20.473 15.060 1.00 94.62 102 ALA A O 1
ATOM 842 N N . GLY A 1 103 ? -12.360 19.793 13.254 1.00 93.00 103 GLY A N 1
ATOM 843 C CA . GLY A 1 103 ? -11.224 20.695 13.432 1.00 93.00 103 GLY A CA 1
ATOM 844 C C . GLY A 1 103 ? -10.129 20.160 14.361 1.00 93.00 103 GLY A C 1
ATOM 845 O O . GLY A 1 103 ? -9.149 20.864 14.605 1.00 93.00 103 GLY A O 1
ATOM 846 N N . GLU A 1 104 ? -10.250 18.932 14.862 1.00 93.44 104 GLU A N 1
ATOM 847 C CA . GLU A 1 104 ? -9.297 18.326 15.792 1.00 93.44 104 GLU A CA 1
ATOM 848 C C . GLU A 1 104 ? -8.128 17.682 15.043 1.00 93.44 104 GLU A C 1
ATOM 850 O O . GLU A 1 104 ? -8.317 17.026 14.016 1.00 93.44 104 GLU A O 1
ATOM 855 N N . MET A 1 105 ? -6.915 17.815 15.584 1.00 88.06 105 MET A N 1
ATOM 856 C CA . MET A 1 105 ? -5.738 17.119 15.064 1.00 88.06 105 MET A CA 1
ATOM 857 C C . MET A 1 105 ? -5.751 15.671 15.547 1.00 88.06 105 MET A C 1
ATOM 859 O O . MET A 1 105 ? -5.501 15.394 16.721 1.00 88.06 105 MET A O 1
ATOM 863 N N . ILE A 1 106 ? -6.018 14.744 14.634 1.00 87.25 106 ILE A N 1
ATOM 864 C CA . ILE A 1 106 ? -6.040 13.309 14.904 1.00 87.25 106 ILE A CA 1
ATOM 865 C C . ILE A 1 106 ? -4.916 12.599 14.164 1.00 87.25 106 ILE A C 1
ATOM 867 O O . ILE A 1 106 ? -4.377 13.078 13.167 1.00 87.25 106 ILE A O 1
ATOM 871 N N . LYS A 1 107 ? -4.575 11.410 14.645 1.00 82.56 107 LYS A N 1
ATOM 872 C CA . LYS A 1 107 ? -3.633 10.540 13.956 1.00 82.56 107 LYS A CA 1
ATOM 873 C C . LYS A 1 107 ? -4.207 10.098 12.612 1.00 82.56 107 LYS A C 1
ATOM 875 O O . LYS A 1 107 ? -5.361 9.673 12.556 1.00 82.56 107 LYS A O 1
ATOM 880 N N . LYS A 1 108 ? -3.406 10.166 11.544 1.00 82.81 108 LYS A N 1
ATOM 881 C CA . LYS A 1 108 ? -3.840 9.691 10.227 1.00 82.81 108 LYS A CA 1
ATOM 882 C C . LYS A 1 108 ? -4.034 8.173 10.247 1.00 82.81 108 LYS A C 1
ATOM 884 O O . LYS A 1 108 ? -3.127 7.435 10.626 1.00 82.81 108 LYS A O 1
ATOM 889 N N . ASP A 1 109 ? -5.212 7.724 9.826 1.00 83.94 109 ASP A N 1
ATOM 890 C CA . ASP A 1 109 ? -5.517 6.303 9.671 1.00 83.94 109 ASP A CA 1
ATOM 891 C C . ASP A 1 109 ? -4.707 5.712 8.504 1.00 83.94 109 ASP A C 1
ATOM 893 O O . ASP A 1 109 ? -4.697 6.265 7.406 1.00 83.94 109 ASP A O 1
ATOM 897 N N . LEU A 1 110 ? -4.018 4.593 8.745 1.00 84.00 110 LEU A N 1
ATOM 898 C CA . LEU A 1 110 ? -3.236 3.867 7.740 1.00 84.00 110 LEU A CA 1
ATOM 899 C C . LEU A 1 110 ? -4.091 3.036 6.784 1.00 84.00 110 LEU A C 1
ATOM 901 O O . LEU A 1 110 ?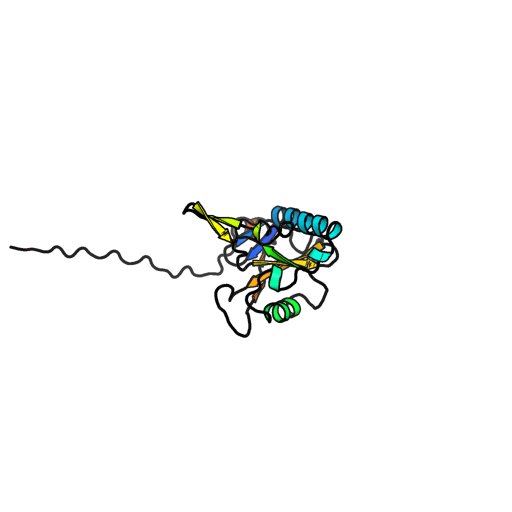 -3.577 2.545 5.778 1.00 84.00 110 LEU A O 1
ATOM 905 N N . GLY A 1 111 ? -5.354 2.804 7.140 1.00 87.81 111 GLY A N 1
ATOM 906 C CA . GLY A 1 111 ? -6.232 1.877 6.446 1.00 87.81 111 GLY A CA 1
ATOM 907 C C . GLY A 1 111 ? -5.729 0.424 6.470 1.00 87.81 111 GLY A C 1
ATOM 908 O O . GLY A 1 111 ? -4.682 0.109 7.053 1.00 87.81 111 GLY A O 1
ATOM 909 N N . PRO A 1 112 ? -6.462 -0.492 5.819 1.00 88.56 112 PRO A N 1
ATOM 910 C CA . PRO A 1 112 ? -6.149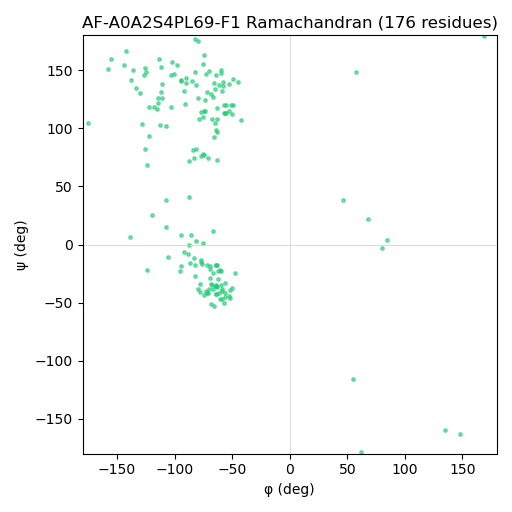 -1.922 5.817 1.00 88.56 112 PRO A CA 1
ATOM 911 C C . PRO A 1 112 ? -5.163 -2.351 4.717 1.00 88.56 112 PRO A C 1
ATOM 913 O O . PRO A 1 112 ? -4.625 -3.457 4.782 1.00 88.56 112 PRO A O 1
ATOM 916 N N . ASP A 1 113 ? -4.929 -1.519 3.700 1.00 89.94 113 ASP A N 1
ATOM 917 C CA . ASP A 1 113 ? -4.273 -1.944 2.459 1.00 89.94 113 ASP A CA 1
ATOM 918 C C . ASP A 1 113 ? -2.763 -1.691 2.480 1.00 89.94 113 ASP A C 1
ATOM 920 O O . ASP A 1 113 ? -2.272 -0.687 3.002 1.00 89.94 113 ASP A O 1
ATOM 924 N N . ARG A 1 114 ? -1.996 -2.637 1.939 1.00 88.12 114 ARG A N 1
ATOM 925 C CA . ARG A 1 114 ? -0.533 -2.651 1.978 1.00 88.12 114 ARG A CA 1
ATOM 926 C C . ARG A 1 114 ? 0.054 -2.962 0.612 1.00 88.12 114 ARG A C 1
ATOM 928 O O . ARG A 1 114 ? -0.345 -3.929 -0.033 1.00 88.12 114 ARG A O 1
ATOM 935 N N . LEU A 1 115 ? 1.066 -2.192 0.223 1.00 88.50 115 LEU A N 1
ATOM 936 C CA . LEU A 1 115 ? 1.946 -2.497 -0.899 1.00 88.50 115 LEU A CA 1
ATOM 937 C C . LEU A 1 115 ? 3.133 -3.321 -0.407 1.00 88.50 115 LEU A C 1
ATOM 939 O O . LEU A 1 115 ? 3.664 -3.071 0.675 1.00 88.50 115 LEU A O 1
ATOM 943 N N . VAL A 1 116 ? 3.582 -4.268 -1.221 1.00 87.31 116 VAL A N 1
ATOM 944 C CA . VAL A 1 116 ? 4.798 -5.042 -0.982 1.00 87.31 116 VAL A CA 1
ATOM 945 C C . VAL A 1 116 ? 5.808 -4.708 -2.061 1.00 87.31 116 VAL A C 1
ATOM 947 O O . VAL A 1 116 ? 5.523 -4.848 -3.255 1.00 87.31 116 VAL A O 1
ATOM 950 N N . ILE A 1 117 ? 7.000 -4.303 -1.630 1.00 85.38 117 ILE A N 1
ATOM 951 C CA . ILE A 1 117 ? 8.116 -4.012 -2.524 1.00 85.38 117 ILE A CA 1
ATOM 952 C C . ILE A 1 117 ? 9.352 -4.829 -2.147 1.00 85.38 117 ILE A C 1
ATOM 954 O O . ILE A 1 117 ? 9.576 -5.136 -0.973 1.00 85.38 117 ILE A O 1
ATOM 958 N N . ASP A 1 118 ? 10.157 -5.184 -3.143 1.00 83.56 118 ASP A N 1
ATOM 959 C CA . ASP A 1 118 ? 11.430 -5.868 -2.923 1.00 83.56 118 ASP A CA 1
ATOM 960 C C . ASP A 1 118 ? 12.569 -4.885 -2.571 1.00 83.56 118 ASP A C 1
ATOM 962 O O . ASP A 1 118 ? 12.418 -3.661 -2.580 1.00 83.56 118 ASP A O 1
ATOM 966 N N . MET A 1 119 ? 13.764 -5.417 -2.288 1.00 80.94 119 MET A N 1
ATOM 967 C CA . MET A 1 119 ? 14.945 -4.596 -1.976 1.00 80.94 119 MET A CA 1
ATOM 968 C C . MET A 1 119 ? 15.420 -3.698 -3.128 1.00 80.94 119 MET A C 1
ATOM 970 O O . MET A 1 119 ? 16.215 -2.788 -2.879 1.00 80.94 119 MET A O 1
ATOM 974 N N . LYS A 1 120 ? 14.992 -3.980 -4.362 1.00 85.06 120 LYS A N 1
ATOM 975 C CA . LYS A 1 120 ? 15.289 -3.206 -5.571 1.00 85.06 120 LYS A CA 1
ATOM 976 C C . LYS A 1 120 ? 14.183 -2.192 -5.882 1.00 85.06 120 LYS A C 1
ATOM 978 O O . LYS A 1 120 ? 14.248 -1.563 -6.932 1.00 85.06 120 LYS A O 1
ATOM 983 N N . CYS A 1 121 ? 13.221 -2.007 -4.975 1.00 85.19 121 CYS A N 1
ATOM 984 C CA . CYS A 1 121 ? 12.086 -1.103 -5.134 1.00 85.19 121 CYS A CA 1
ATOM 985 C C . CYS A 1 121 ? 11.078 -1.512 -6.211 1.00 85.19 121 CYS A C 1
ATOM 987 O O . CYS A 1 121 ? 10.308 -0.675 -6.678 1.00 85.19 121 CYS A O 1
ATOM 989 N N . ASN A 1 122 ? 11.044 -2.791 -6.586 1.00 86.94 122 ASN A N 1
ATOM 990 C CA . ASN A 1 122 ? 10.009 -3.305 -7.473 1.00 86.94 122 ASN A CA 1
ATOM 991 C C . ASN A 1 122 ? 8.745 -3.606 -6.679 1.00 86.94 122 ASN A C 1
ATOM 993 O O . ASN A 1 122 ? 8.808 -4.224 -5.615 1.00 86.94 122 ASN A O 1
ATOM 997 N N . ILE A 1 123 ? 7.593 -3.239 -7.236 1.00 88.44 123 ILE A N 1
ATOM 998 C CA . ILE A 1 123 ? 6.294 -3.617 -6.685 1.00 88.44 123 ILE A CA 1
ATOM 999 C C . ILE A 1 123 ? 6.039 -5.091 -6.997 1.00 88.44 123 ILE A C 1
ATOM 1001 O O . ILE A 1 123 ? 5.883 -5.464 -8.163 1.00 88.44 123 ILE A O 1
ATOM 1005 N N . ILE A 1 124 ? 5.975 -5.920 -5.955 1.00 88.12 124 ILE A N 1
ATOM 1006 C CA . ILE A 1 124 ? 5.786 -7.374 -6.080 1.00 88.12 124 ILE A CA 1
ATOM 1007 C C . ILE A 1 124 ? 4.380 -7.837 -5.691 1.00 88.12 124 ILE A C 1
ATOM 1009 O O . ILE A 1 124 ? 4.016 -8.982 -5.956 1.00 88.12 124 ILE A O 1
ATOM 1013 N N . GLY A 1 125 ? 3.572 -6.960 -5.095 1.00 89.88 125 GLY A N 1
ATOM 1014 C CA . GLY A 1 125 ? 2.173 -7.247 -4.802 1.00 89.88 125 GLY A CA 1
ATOM 1015 C C . GLY A 1 125 ? 1.520 -6.223 -3.887 1.00 89.88 125 GLY A C 1
ATOM 1016 O O . GLY A 1 125 ? 2.158 -5.278 -3.427 1.00 89.88 125 GLY A O 1
ATOM 1017 N N . ALA A 1 126 ? 0.241 -6.446 -3.609 1.00 90.69 126 ALA A N 1
ATOM 1018 C CA . ALA A 1 126 ? -0.531 -5.707 -2.623 1.00 90.69 126 ALA A CA 1
ATOM 1019 C C . ALA A 1 126 ? -1.515 -6.647 -1.919 1.00 90.69 126 ALA A C 1
ATOM 1021 O O . ALA A 1 126 ? -1.912 -7.677 -2.475 1.00 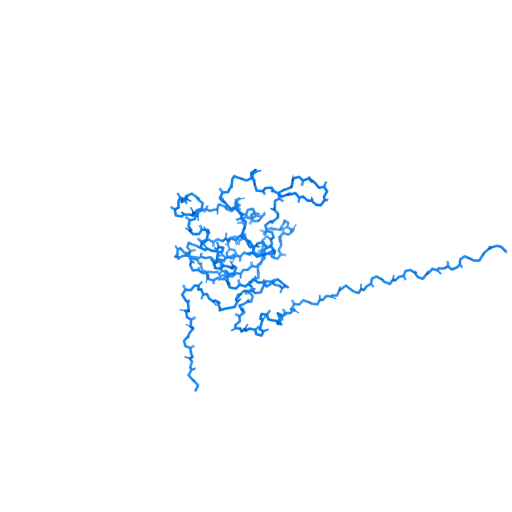90.69 126 ALA A O 1
ATOM 1022 N N . PHE A 1 127 ? -1.905 -6.303 -0.696 1.00 90.19 127 PHE A N 1
ATOM 1023 C CA . PHE A 1 127 ? -2.852 -7.082 0.093 1.00 90.19 127 PHE A CA 1
ATOM 1024 C C . PHE A 1 127 ? -3.572 -6.227 1.136 1.00 90.19 127 PHE A C 1
ATOM 1026 O O . PHE A 1 127 ? -3.082 -5.172 1.529 1.00 90.19 127 PHE A O 1
ATOM 1033 N N . SER A 1 128 ? -4.716 -6.713 1.603 1.00 90.19 128 SER A N 1
ATOM 1034 C CA . SER A 1 128 ? -5.531 -6.075 2.636 1.00 90.19 128 SER A CA 1
ATOM 1035 C C . SER A 1 128 ? -5.514 -6.878 3.930 1.00 90.19 128 SER A C 1
ATOM 1037 O O . SER A 1 128 ? -5.639 -8.107 3.899 1.00 90.19 128 SER A O 1
ATOM 1039 N N . ASP A 1 129 ? -5.408 -6.187 5.063 1.00 86.81 129 ASP A N 1
ATOM 1040 C CA . ASP A 1 129 ? -5.705 -6.722 6.394 1.00 86.81 129 ASP A CA 1
ATOM 1041 C C . ASP A 1 129 ? -7.224 -6.860 6.577 1.00 86.81 129 ASP A C 1
ATOM 1043 O O . ASP A 1 129 ? -7.952 -5.867 6.583 1.00 86.81 129 ASP A O 1
ATOM 1047 N N . LEU A 1 130 ? -7.712 -8.095 6.710 1.00 86.50 130 LEU A N 1
ATOM 1048 C CA . LEU A 1 130 ? -9.141 -8.376 6.897 1.00 86.50 130 LEU A CA 1
ATOM 1049 C C . LEU A 1 130 ? -9.616 -8.066 8.317 1.00 86.50 130 LEU A C 1
ATOM 1051 O O . LEU A 1 130 ? -10.817 -7.990 8.561 1.00 86.50 130 LEU A O 1
ATOM 1055 N N . ASP A 1 131 ? -8.682 -7.930 9.251 1.00 83.31 131 ASP A N 1
ATOM 1056 C CA . ASP A 1 131 ? -8.953 -7.786 10.672 1.00 83.31 131 ASP A CA 1
ATOM 1057 C C . ASP A 1 131 ? -8.401 -6.456 11.200 1.00 83.31 131 ASP A C 1
ATOM 1059 O O . ASP A 1 131 ? -8.142 -6.319 12.391 1.00 83.31 131 ASP A O 1
ATOM 1063 N N . TYR A 1 132 ? -8.262 -5.454 10.323 1.00 78.94 132 TYR A N 1
ATOM 1064 C CA . TYR A 1 132 ? -7.702 -4.136 10.640 1.00 78.94 132 TYR A CA 1
ATOM 1065 C C . TYR A 1 132 ? -8.361 -3.467 11.861 1.00 78.94 132 TYR A C 1
ATOM 1067 O O . TYR A 1 132 ? -7.701 -2.871 12.720 1.00 78.94 132 TYR A O 1
ATOM 1075 N N . GLU A 1 133 ? -9.678 -3.615 11.984 1.00 80.56 133 GLU A N 1
ATOM 1076 C CA . GLU A 1 133 ? -10.451 -3.057 13.094 1.00 80.56 133 GLU A CA 1
ATOM 1077 C C . GLU A 1 133 ? -10.408 -3.931 14.362 1.00 80.56 133 GLU A C 1
ATOM 1079 O O . GLU A 1 133 ? -10.651 -3.432 15.460 1.00 80.56 133 GLU A O 1
ATOM 1084 N N . ASN A 1 134 ? -10.020 -5.208 14.251 1.00 78.44 134 ASN A N 1
ATOM 1085 C CA . ASN A 1 134 ? -10.181 -6.215 15.299 1.00 78.44 134 ASN A CA 1
ATOM 1086 C C . ASN A 1 134 ? -8.841 -6.679 15.895 1.00 78.44 134 ASN A C 1
ATOM 1088 O O . ASN A 1 134 ? -7.922 -7.112 15.202 1.00 78.44 134 ASN A O 1
ATOM 1092 N N . LYS A 1 135 ? -8.736 -6.699 17.230 1.00 71.19 135 LYS A N 1
ATOM 1093 C CA . LYS A 1 135 ? -7.580 -7.299 17.923 1.00 71.19 135 LYS A CA 1
ATOM 1094 C C . LYS A 1 135 ? -7.744 -8.816 18.030 1.00 71.19 135 LYS A C 1
ATOM 1096 O O . LYS A 1 135 ? -8.159 -9.326 19.066 1.00 71.19 135 LYS A O 1
ATOM 1101 N N . ILE A 1 136 ? -7.408 -9.538 16.966 1.00 74.75 136 ILE A N 1
ATOM 1102 C CA . ILE A 1 136 ? -7.423 -11.009 16.962 1.00 74.75 136 ILE A CA 1
ATOM 1103 C C . ILE A 1 136 ? -6.017 -11.604 17.103 1.00 74.75 136 ILE A C 1
ATOM 1105 O O . ILE A 1 136 ? -5.024 -10.965 16.766 1.00 74.75 136 ILE A O 1
ATOM 1109 N N . ALA A 1 137 ? -5.910 -12.847 17.581 1.00 70.19 137 ALA A N 1
ATOM 1110 C CA . ALA A 1 137 ? -4.618 -13.506 17.806 1.00 70.19 137 ALA A CA 1
ATOM 1111 C C . ALA A 1 137 ? -3.848 -13.803 16.500 1.00 70.19 137 ALA A C 1
ATOM 1113 O O . ALA A 1 137 ? -2.620 -13.692 16.455 1.00 70.19 137 ALA A O 1
ATOM 1114 N N . VAL A 1 138 ? -4.562 -14.134 15.420 1.00 74.12 138 VAL A N 1
ATOM 1115 C CA . VAL A 1 138 ? -3.989 -14.469 14.107 1.00 74.12 138 VAL A CA 1
ATOM 1116 C C . VAL A 1 138 ? -4.668 -13.622 13.040 1.00 74.12 138 VAL A C 1
ATOM 1118 O O . VAL A 1 138 ? -5.803 -13.901 12.682 1.00 74.12 138 VAL A O 1
ATOM 1121 N N . GLY A 1 139 ? -3.979 -12.590 12.550 1.00 75.62 139 GLY A N 1
ATOM 1122 C CA . GLY A 1 139 ? -4.504 -11.708 11.505 1.00 75.62 139 GLY A CA 1
ATOM 1123 C C . GLY A 1 139 ? -4.698 -12.446 10.183 1.00 75.62 139 GLY A C 1
ATOM 1124 O O . GLY A 1 139 ? -3.851 -13.258 9.796 1.00 75.62 139 GLY A O 1
ATOM 1125 N N . ARG A 1 140 ? -5.799 -12.166 9.487 1.00 84.06 140 ARG A N 1
ATOM 1126 C CA . ARG A 1 140 ? -6.063 -12.680 8.144 1.00 84.06 140 ARG A CA 1
ATOM 1127 C C . ARG A 1 140 ? -5.808 -11.592 7.117 1.00 84.06 140 ARG A C 1
ATOM 1129 O O . ARG A 1 140 ? -6.056 -10.413 7.339 1.00 84.06 140 ARG A O 1
ATOM 1136 N N . VAL A 1 141 ? -5.328 -12.018 5.960 1.00 86.50 14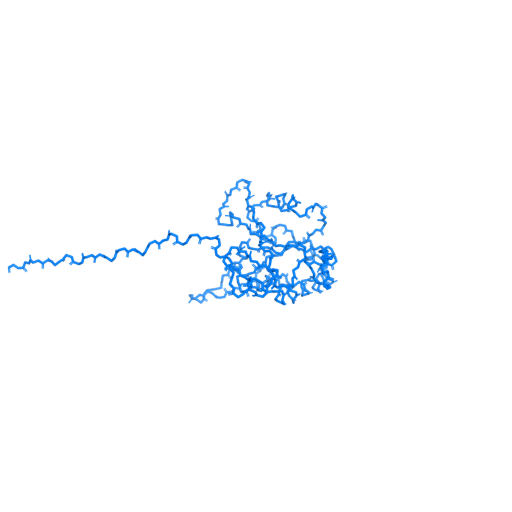1 VAL A N 1
ATOM 1137 C CA . VAL A 1 141 ? -4.967 -11.132 4.857 1.00 86.50 141 VAL A CA 1
ATOM 1138 C C . VAL A 1 141 ? -5.483 -11.687 3.546 1.00 86.50 141 VAL A C 1
ATOM 1140 O O . VAL A 1 141 ? -5.584 -12.905 3.379 1.00 86.50 141 VAL A O 1
ATOM 1143 N N . LYS A 1 142 ? -5.787 -10.797 2.604 1.00 88.88 142 LYS A N 1
ATOM 1144 C CA . LYS A 1 142 ? -6.218 -11.158 1.253 1.00 88.88 142 LYS A CA 1
ATOM 1145 C C . LYS A 1 142 ? -5.401 -10.392 0.225 1.00 88.88 142 LYS A C 1
ATOM 1147 O O . LYS A 1 142 ? -5.284 -9.176 0.325 1.00 88.88 142 LYS A O 1
ATOM 1152 N N . ASN A 1 143 ? -4.864 -11.097 -0.768 1.00 90.62 143 ASN A N 1
ATOM 1153 C CA . ASN A 1 143 ? -4.182 -10.455 -1.890 1.00 90.62 143 ASN A CA 1
ATOM 1154 C C . ASN A 1 143 ? -5.152 -9.557 -2.657 1.00 90.62 143 ASN A C 1
ATOM 1156 O O . ASN A 1 143 ? -6.285 -9.954 -2.939 1.00 90.62 143 ASN A O 1
ATOM 1160 N N . CYS A 1 144 ? -4.676 -8.373 -3.023 1.00 91.75 144 CYS A N 1
ATOM 1161 C CA . CYS A 1 144 ? -5.391 -7.503 -3.938 1.00 91.75 144 CYS A CA 1
ATOM 1162 C C . CYS A 1 144 ? -5.305 -8.071 -5.359 1.00 91.75 144 CYS A C 1
ATOM 1164 O O . CYS A 1 144 ? -4.304 -8.682 -5.749 1.00 91.75 144 CYS A O 1
ATOM 1166 N N . THR A 1 145 ? -6.361 -7.873 -6.137 1.00 92.25 145 THR A N 1
ATOM 1167 C CA . THR A 1 145 ? -6.429 -8.318 -7.528 1.00 92.25 145 THR A CA 1
ATOM 1168 C C . THR A 1 145 ? -5.518 -7.443 -8.381 1.00 92.25 145 THR A C 1
ATOM 1170 O O . THR A 1 145 ? -5.568 -6.219 -8.292 1.00 92.25 145 THR A O 1
ATOM 1173 N N . VAL A 1 146 ? -4.681 -8.059 -9.216 1.00 90.69 146 VAL A N 1
ATOM 1174 C CA . VAL A 1 146 ? -3.910 -7.332 -10.234 1.00 90.69 146 VAL A CA 1
ATOM 1175 C C . VAL A 1 146 ? -4.859 -6.912 -11.348 1.00 90.69 146 VAL A C 1
ATOM 1177 O O . VAL A 1 146 ? -5.508 -7.768 -11.948 1.00 90.69 146 VAL A O 1
ATOM 1180 N N . LEU A 1 147 ? -4.903 -5.615 -11.642 1.00 89.00 147 LEU A N 1
ATOM 1181 C CA . LEU A 1 147 ? -5.636 -5.082 -12.787 1.00 89.00 147 LEU A CA 1
ATOM 1182 C C . LEU A 1 147 ? -4.817 -5.348 -14.052 1.00 89.00 147 LEU A C 1
ATOM 1184 O O . LEU A 1 147 ? -3.696 -4.845 -14.193 1.00 89.00 147 LEU A O 1
ATOM 1188 N N . LYS A 1 148 ? -5.338 -6.198 -14.940 1.00 84.38 148 LYS A N 1
ATOM 1189 C CA . LYS A 1 148 ? -4.621 -6.677 -16.133 1.00 84.38 148 LYS A CA 1
ATOM 1190 C C . LYS A 1 148 ? -4.931 -5.849 -17.369 1.00 84.38 148 LYS A C 1
ATOM 1192 O O . LYS A 1 148 ? -4.167 -5.906 -18.329 1.00 84.38 148 LYS A O 1
ATOM 1197 N N . SER A 1 149 ? -6.025 -5.104 -17.335 1.00 80.69 149 SER A N 1
ATOM 1198 C CA . SER A 1 149 ? -6.552 -4.347 -18.459 1.00 80.69 149 SER A CA 1
ATOM 1199 C C . SER A 1 149 ? -7.131 -3.002 -18.012 1.00 80.69 149 SER A C 1
ATOM 1201 O O . SER A 1 149 ? -7.336 -2.759 -16.817 1.00 80.69 149 SER A O 1
ATOM 1203 N N . ILE A 1 150 ? -7.390 -2.119 -18.979 1.00 76.56 150 ILE A N 1
ATOM 1204 C CA . ILE A 1 150 ? -8.071 -0.847 -18.717 1.00 76.56 150 ILE A CA 1
ATOM 1205 C C . ILE A 1 150 ? -9.539 -1.086 -18.339 1.00 76.56 150 ILE A C 1
ATOM 1207 O O . ILE A 1 150 ? -10.104 -0.336 -17.550 1.00 76.56 150 ILE A O 1
ATOM 1211 N N . GLU A 1 151 ? -10.140 -2.167 -18.832 1.00 79.38 151 GLU A N 1
ATOM 1212 C CA . GLU A 1 151 ? -11.494 -2.590 -18.494 1.00 79.38 151 GLU A CA 1
ATOM 1213 C C . GLU A 1 151 ? -11.599 -2.955 -17.012 1.00 79.38 151 GLU A C 1
ATOM 1215 O O . GLU A 1 151 ? -12.525 -2.498 -16.348 1.00 79.38 151 GLU A O 1
ATOM 1220 N N . ASP A 1 152 ? -10.611 -3.674 -16.463 1.00 73.56 152 ASP A N 1
ATOM 1221 C CA . ASP A 1 152 ? -10.559 -3.972 -15.023 1.00 73.56 152 ASP A CA 1
ATOM 1222 C C . ASP A 1 152 ? -10.449 -2.689 -14.178 1.00 73.56 152 ASP A C 1
ATOM 1224 O O . ASP A 1 152 ? -10.896 -2.643 -13.034 1.00 73.56 152 ASP A O 1
ATOM 1228 N N . TYR A 1 153 ? -9.831 -1.641 -14.730 1.00 70.50 153 TYR A N 1
ATOM 1229 C CA . TYR A 1 153 ? -9.682 -0.343 -14.077 1.00 70.50 153 TYR A CA 1
ATOM 1230 C C . TYR A 1 153 ? -10.966 0.501 -14.134 1.00 70.50 153 TYR A C 1
ATOM 1232 O O . TYR A 1 153 ? -11.320 1.146 -13.149 1.00 70.50 153 TYR A O 1
ATOM 1240 N N . ILE A 1 154 ? -11.670 0.494 -15.270 1.00 74.81 154 ILE A N 1
ATOM 1241 C CA . ILE A 1 154 ? -12.914 1.255 -15.480 1.00 74.81 154 ILE A CA 1
ATOM 1242 C C . ILE A 1 154 ? -14.110 0.558 -14.817 1.00 74.81 154 ILE A C 1
ATOM 1244 O O . ILE A 1 154 ? -15.023 1.219 -14.330 1.00 74.81 154 ILE A O 1
ATOM 1248 N N . SER A 1 155 ? -14.115 -0.774 -14.798 1.00 72.12 155 SER A N 1
ATOM 1249 C CA . SER A 1 155 ? -15.158 -1.618 -14.208 1.00 72.12 155 SER A CA 1
ATOM 1250 C C . SER A 1 155 ? -14.549 -2.563 -13.172 1.00 72.12 155 SER A C 1
ATOM 1252 O O . SER A 1 155 ? -14.497 -3.776 -13.393 1.00 72.12 155 SER A O 1
ATOM 1254 N N . PRO A 1 156 ? -14.074 -2.030 -12.033 1.00 68.69 156 PRO A N 1
ATOM 1255 C CA . PRO A 1 156 ? -13.493 -2.855 -10.988 1.00 68.69 156 PRO A CA 1
ATOM 1256 C C . PRO A 1 156 ? -14.514 -3.884 -10.504 1.00 68.69 156 PRO A C 1
ATOM 1258 O O . PRO A 1 156 ? -15.669 -3.561 -10.216 1.00 68.69 156 PRO A O 1
ATOM 1261 N N . PHE A 1 157 ? -14.089 -5.145 -10.403 1.00 64.75 157 PHE A N 1
ATOM 1262 C CA . PHE A 1 157 ? -14.959 -6.229 -9.959 1.00 64.75 157 PHE A CA 1
ATOM 1263 C C . PHE A 1 157 ? -15.369 -5.989 -8.511 1.00 64.75 157 PHE A C 1
ATOM 1265 O O . PHE A 1 157 ? -14.586 -6.226 -7.592 1.00 64.75 157 PHE A O 1
ATOM 1272 N N . VAL A 1 158 ? -16.603 -5.555 -8.270 1.00 56.16 158 VAL A N 1
ATOM 1273 C CA . VAL A 1 158 ? -17.146 -5.464 -6.913 1.00 56.16 158 VAL A CA 1
ATOM 1274 C C . VAL A 1 158 ? -17.475 -6.879 -6.437 1.00 56.16 158 VAL A C 1
ATOM 1276 O O . VAL A 1 158 ? -18.621 -7.315 -6.432 1.00 56.16 158 VAL A O 1
ATOM 1279 N N . SER A 1 159 ? -16.460 -7.650 -6.047 1.00 46.06 159 SER A N 1
ATOM 1280 C CA . SER A 1 159 ? -16.674 -8.898 -5.315 1.00 46.06 159 SER A CA 1
ATOM 1281 C C . SER A 1 159 ? -16.989 -8.549 -3.858 1.00 46.06 159 SER A C 1
ATOM 1283 O O . SER A 1 159 ? -16.124 -8.618 -2.983 1.00 46.06 159 SER A O 1
ATOM 1285 N N . GLY A 1 160 ? -18.219 -8.098 -3.635 1.00 38.91 160 GLY A N 1
ATOM 1286 C CA . GLY A 1 160 ? -18.781 -7.759 -2.337 1.00 38.91 160 GLY A CA 1
ATOM 1287 C C . GLY A 1 160 ? -20.249 -7.402 -2.509 1.00 38.91 160 GLY A C 1
ATOM 1288 O O . GLY A 1 160 ? -20.569 -6.330 -3.007 1.00 38.91 160 GLY A O 1
ATOM 1289 N N . THR A 1 161 ? -21.140 -8.308 -2.122 1.00 30.56 161 THR A N 1
ATOM 1290 C CA . THR A 1 161 ? -22.563 -8.020 -1.923 1.00 30.56 161 THR A CA 1
ATOM 1291 C C . THR A 1 161 ? -22.723 -6.792 -1.023 1.00 30.56 161 THR A C 1
ATOM 1293 O O . THR A 1 161 ? -22.297 -6.849 0.134 1.00 30.56 161 THR A O 1
ATOM 1296 N N . PRO A 1 162 ? -23.361 -5.699 -1.473 1.00 42.94 162 PRO A N 1
ATOM 1297 C CA . PRO A 1 162 ? -23.855 -4.679 -0.569 1.00 42.94 162 PRO A CA 1
ATOM 1298 C C . PRO A 1 162 ? -25.215 -5.150 -0.048 1.00 42.94 162 PRO A C 1
ATOM 1300 O O . PRO A 1 162 ? -26.254 -4.661 -0.477 1.00 42.94 162 PRO A O 1
ATOM 1303 N N . GLU A 1 163 ? -25.246 -6.123 0.863 1.00 43.12 163 GLU A N 1
ATOM 1304 C CA . GLU A 1 163 ? -26.496 -6.448 1.558 1.00 43.12 163 GLU A CA 1
ATOM 1305 C C . GLU A 1 163 ? -26.626 -5.563 2.803 1.00 43.12 163 GLU A C 1
ATOM 1307 O O . GLU A 1 163 ? -26.470 -5.972 3.950 1.00 43.12 163 GLU A O 1
ATOM 1312 N N . ARG A 1 164 ? -26.889 -4.281 2.553 1.00 38.97 164 ARG A N 1
ATOM 1313 C CA . ARG A 1 164 ? -27.665 -3.453 3.471 1.00 38.97 164 ARG A CA 1
ATOM 1314 C C . ARG A 1 164 ? -28.846 -2.924 2.683 1.00 38.97 164 ARG A C 1
ATOM 1316 O O . ARG A 1 164 ? -28.759 -1.896 2.018 1.00 38.97 164 ARG A O 1
ATOM 1323 N N . SER A 1 165 ? -29.951 -3.659 2.765 1.00 40.53 165 SER A N 1
ATOM 1324 C CA . SER A 1 165 ? -31.276 -3.140 2.446 1.00 40.53 165 SER A CA 1
ATOM 1325 C C . SER A 1 165 ? -31.444 -1.758 3.092 1.00 40.53 165 SER A C 1
ATOM 1327 O O . SER A 1 165 ? -31.015 -1.579 4.240 1.00 40.53 165 SER A O 1
ATOM 1329 N N . PRO A 1 166 ? -32.063 -0.780 2.411 1.00 45.03 166 PRO A N 1
ATOM 1330 C CA . PRO A 1 166 ? -32.370 0.484 3.055 1.00 45.03 166 PRO A CA 1
ATOM 1331 C C . PRO A 1 166 ? -33.250 0.212 4.283 1.00 45.03 166 PRO A C 1
ATOM 1333 O O . PRO A 1 166 ? -34.147 -0.638 4.207 1.00 45.03 166 PRO A O 1
ATOM 1336 N N . PRO A 1 167 ? -33.033 0.902 5.417 1.00 42.75 167 PRO A N 1
ATOM 1337 C CA . PRO A 1 167 ? -33.984 0.844 6.511 1.00 42.75 167 PRO A CA 1
ATOM 1338 C C . PRO A 1 167 ? -35.343 1.298 5.972 1.00 42.75 167 PRO A C 1
ATOM 1340 O O . PRO A 1 167 ? -35.487 2.404 5.449 1.00 42.75 167 PRO A O 1
ATOM 1343 N N . ARG A 1 168 ? -36.332 0.403 6.064 1.00 43.22 168 ARG A N 1
ATOM 1344 C CA . ARG A 1 168 ? -37.743 0.707 5.818 1.00 43.22 168 ARG A CA 1
ATOM 1345 C C . ARG A 1 168 ? -38.086 1.962 6.617 1.00 43.22 168 ARG A C 1
ATOM 1347 O O . ARG A 1 168 ? -37.943 1.968 7.838 1.00 43.22 168 ARG A O 1
ATOM 1354 N N . SER A 1 169 ? -38.515 3.016 5.931 1.00 44.31 169 SER A N 1
ATOM 1355 C CA . SER A 1 169 ? -39.030 4.220 6.577 1.00 44.31 169 SER A CA 1
ATOM 1356 C C . SER A 1 169 ? -40.140 3.829 7.563 1.00 44.31 169 SER A C 1
ATOM 1358 O O . SER A 1 169 ? -40.969 2.981 7.213 1.00 44.31 169 SER A O 1
ATOM 1360 N N . PRO A 1 170 ? -40.201 4.415 8.771 1.00 45.78 170 PRO A N 1
ATOM 1361 C CA . PRO A 1 170 ? -41.332 4.182 9.650 1.00 45.78 170 PRO A CA 1
ATOM 1362 C C . PRO A 1 170 ? -42.587 4.724 8.962 1.00 45.78 170 PRO A C 1
ATOM 1364 O O . PRO A 1 170 ? -42.683 5.919 8.673 1.00 45.78 170 PRO A O 1
ATOM 1367 N N . GLN A 1 171 ? -43.547 3.841 8.676 1.00 46.66 171 GLN A N 1
ATOM 1368 C CA . GLN A 1 171 ? -44.910 4.257 8.375 1.00 46.66 171 GLN A CA 1
ATOM 1369 C C . GLN A 1 171 ? -45.398 5.076 9.567 1.00 46.66 171 GLN A C 1
ATOM 1371 O O . GLN A 1 171 ? -45.527 4.577 10.681 1.00 46.66 171 GLN A O 1
ATOM 1376 N N . ARG A 1 172 ? -45.606 6.366 9.316 1.00 41.19 172 ARG A N 1
ATOM 1377 C CA . ARG A 1 172 ? -46.157 7.324 10.262 1.00 41.19 172 ARG A CA 1
ATOM 1378 C C . ARG A 1 172 ? -47.588 6.888 10.576 1.00 41.19 172 ARG A C 1
ATOM 1380 O O . ARG A 1 172 ? -48.496 7.145 9.788 1.00 41.19 172 ARG A O 1
ATOM 1387 N N . SER A 1 173 ? -47.772 6.195 11.695 1.00 47.31 173 SER A N 1
ATOM 1388 C CA . SER A 1 173 ? -49.083 5.969 12.294 1.00 47.31 173 SER A CA 1
ATOM 1389 C C . SER A 1 173 ? -49.726 7.336 12.511 1.00 47.31 173 SER A C 1
ATOM 1391 O O . SER A 1 173 ? -49.212 8.155 13.270 1.00 47.31 173 SER A O 1
ATOM 1393 N N . ARG A 1 174 ? -50.807 7.622 11.782 1.00 45.50 174 ARG A N 1
ATOM 1394 C CA . ARG A 1 174 ? -51.676 8.754 12.096 1.00 45.50 174 ARG A CA 1
ATOM 1395 C C . ARG A 1 174 ? -52.350 8.432 13.426 1.00 45.50 174 ARG A C 1
ATOM 1397 O O . ARG A 1 174 ? -53.218 7.568 13.474 1.00 45.50 174 ARG A O 1
ATOM 1404 N N . GLU A 1 175 ? -51.934 9.129 14.477 1.00 41.94 175 GLU A N 1
ATOM 1405 C CA . GLU A 1 175 ? -52.788 9.382 15.632 1.00 41.94 175 GLU A CA 1
ATOM 1406 C C . GLU A 1 175 ? -54.077 10.044 15.132 1.00 41.94 175 GLU A C 1
ATOM 1408 O O . GLU A 1 175 ? -54.047 11.099 14.493 1.00 41.94 175 GLU A O 1
ATOM 1413 N N . GLN A 1 176 ? -55.205 9.392 15.387 1.00 44.62 176 GLN A N 1
ATOM 1414 C CA . GLN A 1 176 ? -56.504 10.041 15.461 1.00 44.62 176 GLN A CA 1
ATOM 1415 C C . GLN A 1 176 ? -56.857 10.154 16.939 1.00 44.62 176 GLN A C 1
ATOM 1417 O O . GLN A 1 176 ? -56.987 9.132 17.605 1.00 44.62 176 GLN A O 1
ATOM 1422 N N . SER A 1 177 ? -57.007 11.391 17.401 1.00 40.25 177 SER A N 1
ATOM 1423 C CA . SER A 1 177 ? -57.755 11.787 18.598 1.00 40.25 177 SER A CA 1
ATOM 1424 C C . SER A 1 177 ? -58.137 13.266 18.438 1.00 40.25 177 SER A C 1
ATOM 1426 O O . SER A 1 177 ? -57.331 14.001 17.855 1.00 40.25 177 SER A O 1
ATOM 1428 N N . PRO A 1 178 ? -59.242 13.767 19.019 1.00 46.22 178 PRO A N 1
ATOM 1429 C CA . PRO A 1 178 ? -60.452 13.115 19.537 1.00 46.22 178 PRO A CA 1
ATOM 1430 C C . PRO A 1 178 ? -61.688 13.306 18.631 1.00 46.22 178 PRO A C 1
ATOM 1432 O O . PRO A 1 178 ? -61.693 14.233 17.788 1.00 46.22 178 PRO A O 1
#